Protein AF-A0A6N2YQ73-F1 (afdb_monomer_lite)

Sequence (314 aa):
MNVRKPTDYSAMYGMLDQPMGAGLPQMELYFEIGRAVCARPEKGAAVMAAEYLQANYPGDRGFSPRNLRRMREFYRAYADSLELRALALKLGWTQNVAILEGCESSQERDWYLRAALEHRWTKVELLEKIQARAWLREGLDEPDNTCYTESNTVSAGCLEHEEDPFCVSGNICRSPMAEYVMKDLVKKAGLKGEFQIASAATSREEIGNPIYPPARRKLAEHGVSCDGHAARQLRNSDYEEYDLLIGMDQANLRNMYRICGGDFNDKMHLLMEYAGYPEQEVADPWYTDDFDTTWRDVLAGCQGLLDQIIAQGG

Radius of gyration: 23.81 Å; chains: 1; bounding box: 52×62×65 Å

pLDDT: mean 82.98, std 19.32, range [24.45, 98.31]

Foldseek 3Di:
DPPDDPDDLVQLLVQLVVLVVVPDDPLVNLLSLLVSLLVDPDLCSLVVSLVSCCVPPVVDDDSHSVSSVVSVLLNVLPVVPPVLSVLLSVDDPLQNSLLSLLPDDNVSSVVLSVVCVVVVDDSVRSNVCSVVVVVVVDDPDDPDPDPDDDDDDDDDDDPPDDDDPDPFFQPQAQQLLLQQLLCVVCVVVVNNVPDDGDGATLDHPQFQHHHDVLRCVLCVVVPGDRPPDGHHHDALVVLVVDQADEDQDVSNLVSNCSRVVHDPPPRYAYLCVLLVCRVDGQDDCVVVVCSVSNNVSSNSSSVSVVVVVVVVVD

Organism: Flavonifractor plautii (NCBI:txid292800)

Structure (mmCIF, N/CA/C/O backbone):
data_AF-A0A6N2YQ73-F1
#
_entry.id   AF-A0A6N2YQ73-F1
#
loop_
_atom_site.group_PDB
_atom_site.id
_atom_site.type_symbol
_atom_site.label_atom_id
_atom_site.label_alt_id
_atom_site.label_comp_id
_atom_site.label_asym_id
_atom_site.label_entity_id
_atom_site.label_seq_id
_atom_site.pdbx_PDB_ins_code
_atom_site.Cartn_x
_atom_site.Cartn_y
_atom_site.Cartn_z
_atom_site.occupancy
_atom_site.B_iso_or_equiv
_atom_site.auth_seq_id
_atom_site.auth_comp_id
_atom_site.auth_asym_id
_atom_site.auth_atom_id
_atom_site.pdbx_PDB_model_num
ATOM 1 N N . MET A 1 1 ? 5.408 32.453 -7.780 1.00 36.38 1 MET A N 1
ATOM 2 C CA . MET A 1 1 ? 5.470 31.402 -8.821 1.00 36.38 1 MET A CA 1
ATOM 3 C C . MET A 1 1 ? 6.818 30.705 -8.720 1.00 36.38 1 MET A C 1
ATOM 5 O O . MET A 1 1 ? 7.820 31.298 -9.092 1.00 36.38 1 MET A O 1
ATOM 9 N N . ASN A 1 2 ? 6.866 29.492 -8.164 1.00 31.72 2 ASN A N 1
ATOM 10 C CA . ASN A 1 2 ? 8.087 28.682 -8.167 1.00 31.72 2 ASN A CA 1
ATOM 11 C C . ASN A 1 2 ? 8.249 28.065 -9.559 1.00 31.72 2 ASN A C 1
ATOM 13 O O . ASN A 1 2 ? 7.622 27.056 -9.876 1.00 31.72 2 ASN A O 1
ATOM 17 N N . VAL A 1 3 ? 9.064 28.694 -10.404 1.00 40.00 3 VAL A N 1
ATOM 18 C CA . VAL A 1 3 ? 9.489 28.099 -11.672 1.00 40.00 3 VAL A CA 1
ATOM 19 C C . VAL A 1 3 ? 10.452 26.969 -11.316 1.00 40.00 3 VAL A C 1
ATOM 21 O O . VAL A 1 3 ? 11.611 27.214 -10.980 1.00 40.00 3 VAL A O 1
ATOM 24 N N . ARG A 1 4 ? 9.962 25.721 -11.305 1.00 44.78 4 ARG A N 1
ATOM 25 C CA . ARG A 1 4 ? 10.834 24.542 -11.194 1.00 44.78 4 ARG A CA 1
ATOM 26 C C . ARG A 1 4 ? 11.870 24.635 -12.313 1.00 44.78 4 ARG A C 1
ATOM 28 O O . ARG A 1 4 ? 11.498 24.789 -13.475 1.00 44.78 4 ARG A O 1
ATOM 35 N N . LYS A 1 5 ? 13.158 24.567 -11.962 1.00 51.19 5 LYS A N 1
ATOM 36 C CA . LYS A 1 5 ? 14.235 24.502 -12.956 1.00 51.19 5 LYS A CA 1
ATOM 37 C C . LYS A 1 5 ? 13.937 23.351 -13.932 1.00 51.19 5 LYS A C 1
ATOM 39 O O . LYS A 1 5 ? 13.567 22.271 -13.459 1.00 51.19 5 LYS A O 1
ATOM 44 N N . PRO A 1 6 ? 14.088 23.556 -15.254 1.00 66.06 6 PRO A N 1
ATOM 45 C CA . PRO A 1 6 ? 13.957 22.473 -16.217 1.00 66.06 6 PRO A CA 1
ATOM 46 C C . PRO A 1 6 ? 14.927 21.362 -15.820 1.00 66.06 6 PRO A C 1
ATOM 48 O O . PRO A 1 6 ? 16.118 21.603 -15.632 1.00 66.06 6 PRO A O 1
ATOM 51 N N . THR A 1 7 ? 14.394 20.166 -15.601 1.00 79.00 7 THR A N 1
ATOM 52 C CA . THR A 1 7 ? 15.204 18.998 -15.264 1.00 79.00 7 THR A CA 1
ATOM 53 C C . THR A 1 7 ? 15.723 18.414 -16.572 1.00 79.00 7 THR A C 1
ATOM 55 O O . THR A 1 7 ? 14.923 18.083 -17.443 1.00 79.00 7 THR A O 1
ATOM 58 N N . ASP A 1 8 ? 17.043 18.329 -16.732 1.00 88.88 8 ASP A N 1
ATOM 59 C CA . ASP A 1 8 ? 17.658 17.738 -17.922 1.00 88.88 8 ASP A CA 1
ATOM 60 C C . ASP A 1 8 ? 17.619 16.203 -17.838 1.00 88.88 8 ASP A C 1
ATOM 62 O O . ASP A 1 8 ? 18.066 15.613 -16.846 1.00 88.88 8 ASP A O 1
ATOM 66 N N . TYR A 1 9 ? 17.065 15.581 -18.880 1.00 91.81 9 TYR A N 1
ATOM 67 C CA . TYR A 1 9 ? 16.902 14.135 -19.042 1.00 91.81 9 TYR A CA 1
ATOM 68 C C . TYR A 1 9 ? 17.735 13.567 -20.201 1.00 91.81 9 TYR A C 1
ATOM 70 O O . TYR A 1 9 ? 17.656 12.371 -20.470 1.00 91.81 9 TYR A O 1
ATOM 78 N N . SER A 1 10 ? 18.568 14.379 -20.861 1.00 92.56 10 SER A N 1
ATOM 79 C CA . SER A 1 10 ? 19.312 13.991 -22.071 1.00 92.56 10 SER A CA 1
ATOM 80 C C . SER A 1 10 ? 20.163 12.731 -21.878 1.00 92.56 10 SER A C 1
ATOM 82 O O . SER A 1 10 ? 20.200 11.865 -22.747 1.00 92.56 10 SER A O 1
ATOM 84 N N . ALA A 1 11 ? 20.792 12.578 -20.707 1.00 93.75 11 ALA A N 1
ATOM 85 C CA . ALA A 1 11 ? 21.555 11.374 -20.375 1.00 93.75 11 ALA A CA 1
ATOM 86 C C . ALA A 1 11 ? 20.670 10.116 -20.278 1.00 93.75 11 ALA A C 1
ATOM 88 O O . ALA A 1 11 ? 21.045 9.062 -20.781 1.00 93.75 11 ALA A O 1
ATOM 89 N N . MET A 1 12 ? 19.480 10.231 -19.675 1.00 95.50 12 MET A N 1
ATOM 90 C CA . MET A 1 12 ? 18.512 9.131 -19.600 1.00 95.50 12 MET A CA 1
ATOM 91 C C . MET A 1 12 ? 18.014 8.754 -20.999 1.00 95.50 12 MET A C 1
ATOM 93 O O . MET A 1 12 ? 17.903 7.572 -21.297 1.00 95.50 12 MET A O 1
ATOM 97 N N . TYR A 1 13 ? 17.763 9.738 -21.865 1.00 96.62 13 TYR A N 1
ATOM 98 C CA . TYR A 1 13 ? 17.354 9.496 -23.250 1.00 96.62 13 TYR A CA 1
ATOM 99 C C . TYR A 1 13 ? 18.425 8.739 -24.042 1.00 96.62 13 TYR A C 1
ATOM 101 O O . TYR A 1 13 ? 18.114 7.721 -24.651 1.00 96.62 13 TYR A O 1
ATOM 109 N N . GLY A 1 14 ? 19.701 9.122 -23.916 1.00 95.25 14 GLY A N 1
ATOM 110 C CA . GLY A 1 14 ? 20.801 8.365 -24.525 1.00 95.25 14 GLY A CA 1
ATOM 111 C C . GLY A 1 14 ? 20.897 6.913 -24.028 1.00 95.25 14 GLY A C 1
ATOM 112 O O . GLY A 1 14 ? 21.208 6.013 -24.805 1.00 95.25 14 GLY A O 1
ATOM 113 N N . MET A 1 15 ? 20.577 6.656 -22.753 1.00 95.94 15 MET A N 1
ATOM 114 C CA . MET A 1 15 ? 20.497 5.291 -22.211 1.00 95.94 15 MET A CA 1
ATOM 115 C C . MET A 1 15 ? 19.291 4.497 -22.733 1.00 95.94 15 MET A C 1
ATOM 117 O O . MET A 1 15 ? 19.343 3.271 -22.715 1.00 95.94 15 MET A O 1
ATOM 121 N N . LEU A 1 16 ? 18.215 5.162 -23.170 1.00 96.69 16 LEU A N 1
ATOM 122 C CA . LEU A 1 16 ? 17.038 4.521 -23.768 1.00 96.69 16 LEU A CA 1
ATOM 123 C C . LEU A 1 16 ? 17.262 4.182 -25.246 1.00 96.69 16 LEU A C 1
ATOM 125 O O . LEU A 1 16 ? 16.830 3.123 -25.691 1.00 96.69 16 LEU A O 1
ATOM 129 N N . ASP A 1 17 ? 17.971 5.029 -25.992 1.00 96.19 17 ASP A N 1
ATOM 130 C CA . ASP A 1 17 ? 18.227 4.802 -27.420 1.00 96.19 17 ASP A CA 1
ATOM 131 C C . ASP A 1 17 ? 19.080 3.559 -27.681 1.00 96.19 17 ASP A C 1
ATOM 133 O O . ASP A 1 17 ? 18.840 2.813 -28.633 1.00 96.19 17 ASP A O 1
ATOM 137 N N . GLN A 1 18 ? 20.059 3.300 -26.811 1.00 92.44 18 GLN A N 1
ATOM 138 C CA . GLN A 1 18 ? 20.965 2.164 -26.955 1.00 92.44 18 GLN A CA 1
ATOM 139 C C . GLN A 1 18 ? 20.226 0.806 -27.024 1.00 92.44 18 GLN A C 1
ATOM 141 O O . GLN A 1 18 ? 20.424 0.089 -28.007 1.00 92.44 18 GLN A O 1
ATOM 146 N N . PRO A 1 19 ? 19.382 0.416 -26.045 1.00 93.81 19 PRO A N 1
ATOM 147 C CA . PRO A 1 19 ? 18.651 -0.847 -26.113 1.00 93.81 19 PRO A CA 1
ATOM 148 C C . PRO A 1 19 ? 17.551 -0.852 -27.186 1.00 93.81 19 PRO A C 1
ATOM 150 O O . PRO A 1 19 ? 17.299 -1.909 -27.765 1.00 93.81 19 PRO A O 1
ATOM 153 N N . MET A 1 20 ? 16.940 0.297 -27.512 1.00 93.81 20 MET A N 1
ATOM 154 C CA . MET A 1 20 ? 15.940 0.391 -28.588 1.00 93.81 20 MET A CA 1
ATOM 155 C C . MET A 1 20 ? 16.538 0.077 -29.970 1.00 93.81 20 MET A C 1
ATOM 157 O O . MET A 1 20 ? 15.903 -0.598 -30.778 1.00 93.81 20 MET A O 1
ATOM 161 N N . GLY A 1 21 ? 17.780 0.497 -30.233 1.00 89.75 21 GLY A N 1
ATOM 162 C CA . GLY A 1 21 ? 18.488 0.192 -31.482 1.00 89.75 21 GLY A CA 1
ATOM 163 C C . GLY A 1 21 ? 19.106 -1.211 -31.553 1.00 89.75 21 GLY A C 1
ATOM 164 O O . GLY A 1 21 ? 19.510 -1.646 -32.631 1.00 89.75 21 GLY A O 1
ATOM 165 N N . ALA A 1 22 ? 19.194 -1.926 -30.429 1.00 91.06 22 ALA A N 1
ATOM 166 C CA . ALA A 1 22 ? 19.918 -3.195 -30.329 1.00 91.06 22 ALA A CA 1
ATOM 167 C C . ALA A 1 22 ? 19.086 -4.437 -30.707 1.00 91.06 22 ALA A C 1
ATOM 169 O O . ALA A 1 22 ? 19.645 -5.526 -30.819 1.00 91.06 22 ALA A O 1
ATOM 170 N N . GLY A 1 23 ? 17.769 -4.299 -30.909 1.00 89.00 23 GLY A N 1
ATOM 171 C CA . GLY A 1 23 ? 16.897 -5.424 -31.274 1.00 89.00 23 GLY A CA 1
ATOM 172 C C . GLY A 1 23 ? 16.800 -6.505 -30.190 1.00 89.00 23 GLY A C 1
ATOM 173 O O . GLY A 1 23 ? 16.697 -7.690 -30.509 1.00 89.00 23 GLY A O 1
ATOM 174 N N . LEU A 1 24 ? 16.874 -6.104 -28.917 1.00 93.69 24 LEU A N 1
ATOM 175 C CA . LEU A 1 24 ? 16.853 -7.020 -27.776 1.00 93.69 24 LEU A CA 1
ATOM 176 C C . LEU A 1 24 ? 15.516 -7.777 -27.667 1.00 93.69 24 LEU A C 1
ATOM 178 O O . LEU A 1 24 ? 14.459 -7.221 -27.990 1.00 93.69 24 LEU A O 1
ATOM 182 N N . PRO A 1 25 ? 15.519 -9.012 -27.127 1.00 96.06 25 PRO A N 1
ATOM 183 C CA . PRO A 1 25 ? 14.300 -9.665 -26.666 1.00 96.06 25 PRO A CA 1
ATOM 184 C C . PRO A 1 25 ? 13.508 -8.757 -25.719 1.00 96.06 25 PRO A C 1
ATOM 186 O O . PRO A 1 25 ? 14.087 -8.022 -24.920 1.00 96.06 25 PRO A O 1
ATOM 189 N N . GLN A 1 26 ? 12.173 -8.834 -25.763 1.00 94.88 26 GLN A N 1
ATOM 190 C CA . GLN A 1 26 ? 11.286 -7.909 -25.039 1.00 94.88 26 GLN A CA 1
ATOM 191 C C . GLN A 1 26 ? 11.655 -7.738 -23.556 1.00 94.88 26 GLN A C 1
ATOM 193 O O . GLN A 1 26 ? 11.650 -6.620 -23.047 1.00 94.88 26 GLN A O 1
ATOM 198 N N . MET A 1 27 ? 11.969 -8.831 -22.859 1.00 97.31 27 MET A N 1
ATOM 199 C CA . MET A 1 27 ? 12.278 -8.773 -21.430 1.00 97.31 27 MET A CA 1
ATOM 200 C C . MET A 1 27 ? 13.637 -8.136 -21.136 1.00 97.31 27 MET A C 1
ATOM 202 O O . MET A 1 27 ? 13.759 -7.405 -20.156 1.00 97.31 27 MET A O 1
ATOM 206 N N . GLU A 1 28 ? 14.632 -8.351 -21.997 1.00 97.69 28 GLU A N 1
ATOM 207 C CA . GLU A 1 28 ? 15.939 -7.692 -21.899 1.00 97.69 28 GLU A CA 1
ATOM 208 C C . GLU A 1 28 ? 15.807 -6.195 -22.193 1.00 97.69 28 GLU A C 1
ATOM 210 O O . GLU A 1 28 ? 16.308 -5.370 -21.432 1.00 97.69 28 GLU A O 1
ATOM 215 N N . LEU A 1 29 ? 15.032 -5.835 -23.223 1.00 97.44 29 LEU A N 1
ATOM 216 C CA . LEU A 1 29 ? 14.692 -4.445 -23.518 1.00 97.44 29 LEU A CA 1
ATOM 217 C C . LEU A 1 29 ? 14.036 -3.764 -22.308 1.00 97.44 29 LEU A C 1
ATOM 219 O O . LEU A 1 29 ? 14.425 -2.667 -21.918 1.00 97.44 29 LEU A O 1
ATOM 223 N N . TYR A 1 30 ? 13.055 -4.417 -21.684 1.00 97.75 30 TYR A N 1
ATOM 224 C CA . TYR A 1 30 ? 12.344 -3.858 -20.531 1.00 97.75 30 TYR A CA 1
ATOM 225 C C . TYR A 1 30 ? 13.238 -3.736 -19.293 1.00 97.75 30 TYR A C 1
ATOM 227 O O . TYR A 1 30 ? 13.093 -2.777 -18.532 1.00 97.75 30 TYR A O 1
ATOM 235 N N . PHE A 1 31 ? 14.185 -4.658 -19.109 1.00 97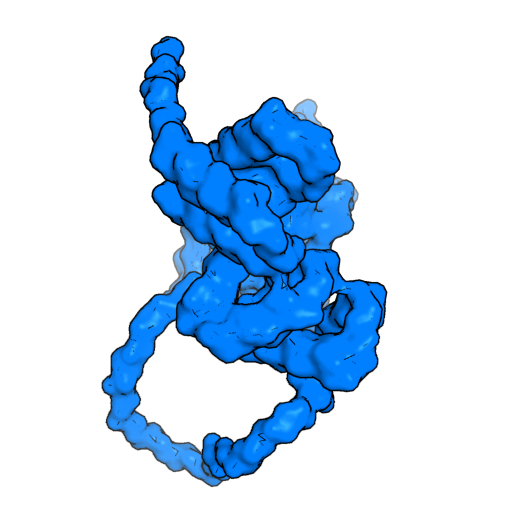.81 31 PHE A N 1
ATOM 236 C CA . PHE A 1 31 ? 15.198 -4.565 -18.063 1.00 97.81 31 PHE A CA 1
ATOM 237 C C . PHE A 1 31 ? 16.115 -3.349 -18.269 1.00 97.81 31 PHE A C 1
ATOM 239 O O . PHE A 1 31 ? 16.323 -2.563 -17.342 1.00 97.81 31 PHE A O 1
ATOM 246 N N . GLU A 1 32 ? 16.602 -3.143 -19.494 1.00 98.12 32 GLU A N 1
ATOM 247 C CA . GLU A 1 32 ? 17.476 -2.020 -19.850 1.00 98.12 32 GLU A CA 1
ATOM 248 C C . GLU A 1 32 ? 16.765 -0.663 -19.776 1.00 98.12 32 GLU A C 1
ATOM 250 O O . GLU A 1 32 ? 17.316 0.308 -19.253 1.00 98.12 32 GLU A O 1
ATOM 255 N N . ILE A 1 33 ? 15.501 -0.599 -20.200 1.00 97.81 33 ILE A N 1
ATOM 256 C CA . ILE A 1 33 ? 14.661 0.587 -19.997 1.00 97.81 33 ILE A CA 1
ATOM 257 C C . ILE A 1 33 ? 14.499 0.866 -18.497 1.00 97.81 33 ILE A C 1
ATOM 259 O O . ILE A 1 33 ? 14.642 2.007 -18.053 1.00 97.81 33 ILE A O 1
ATOM 263 N N . GLY A 1 34 ? 14.253 -0.171 -17.693 1.00 97.12 34 GLY A N 1
ATOM 264 C CA . GLY A 1 34 ? 14.188 -0.062 -16.239 1.00 97.12 34 GLY A CA 1
ATOM 265 C C . GLY A 1 34 ? 15.466 0.514 -15.625 1.00 97.12 34 GLY A C 1
ATOM 266 O O . GLY A 1 34 ? 15.380 1.411 -14.782 1.00 97.12 34 GLY A O 1
ATOM 267 N N . ARG A 1 35 ? 16.640 0.070 -16.098 1.00 97.69 35 ARG A N 1
ATOM 268 C CA . ARG A 1 35 ? 17.961 0.594 -15.711 1.00 97.69 35 ARG A CA 1
ATOM 269 C C . ARG A 1 35 ? 18.085 2.087 -16.005 1.00 97.69 35 ARG A C 1
ATOM 271 O O . ARG A 1 35 ? 18.461 2.853 -15.117 1.00 97.69 35 ARG A O 1
ATOM 278 N N . ALA A 1 36 ? 17.732 2.505 -17.222 1.00 97.25 36 ALA A N 1
ATOM 279 C CA . ALA A 1 36 ? 17.785 3.904 -17.644 1.00 97.25 36 ALA A CA 1
ATOM 280 C C . ALA A 1 36 ? 16.882 4.797 -16.779 1.00 97.25 36 ALA A C 1
ATOM 282 O O . ALA A 1 36 ? 17.325 5.829 -16.277 1.00 97.25 36 ALA A O 1
ATOM 283 N N . VAL A 1 37 ? 15.639 4.372 -16.522 1.00 93.38 37 VAL A N 1
ATOM 284 C CA . VAL A 1 37 ? 14.711 5.114 -15.651 1.00 93.38 37 VAL A CA 1
ATOM 285 C C . VAL A 1 37 ? 15.221 5.160 -14.204 1.00 93.38 37 VAL A C 1
ATOM 287 O O . VAL A 1 37 ? 15.047 6.163 -13.514 1.00 93.38 37 VAL A O 1
ATOM 290 N N . CYS A 1 38 ? 15.876 4.098 -13.729 1.00 91.88 38 CYS A N 1
ATOM 291 C CA . CYS A 1 38 ? 16.453 4.034 -12.386 1.00 91.88 38 CYS A CA 1
ATOM 292 C C . CYS A 1 38 ? 17.597 5.018 -12.142 1.00 91.88 38 CYS A C 1
ATOM 294 O O . CYS A 1 38 ? 17.776 5.431 -10.995 1.00 91.88 38 CYS A O 1
ATOM 296 N N . ALA A 1 39 ? 18.314 5.438 -13.188 1.00 90.69 39 ALA A N 1
ATOM 297 C CA . ALA A 1 39 ? 19.377 6.441 -13.093 1.00 90.69 39 ALA A CA 1
ATOM 298 C C . ALA A 1 39 ? 18.872 7.812 -12.598 1.00 90.69 39 ALA A C 1
ATOM 300 O O . ALA A 1 39 ? 19.670 8.683 -12.249 1.00 90.69 39 ALA A O 1
ATOM 301 N N . ARG A 1 40 ? 17.547 8.011 -12.558 1.00 86.00 40 ARG A N 1
ATOM 302 C CA . ARG A 1 40 ? 16.881 9.231 -12.102 1.00 86.00 40 ARG A CA 1
ATOM 303 C C . ARG A 1 40 ? 15.971 8.934 -10.902 1.00 86.00 40 ARG A C 1
ATOM 305 O O . ARG A 1 40 ? 14.985 8.202 -11.041 1.00 86.00 40 ARG A O 1
ATOM 312 N N . PRO A 1 41 ? 16.278 9.445 -9.695 1.00 73.12 41 PRO A N 1
ATOM 313 C CA . PRO A 1 41 ? 15.523 9.113 -8.489 1.00 73.12 41 PRO A CA 1
ATOM 314 C C . PRO A 1 41 ? 14.080 9.640 -8.524 1.00 73.12 41 PRO A C 1
ATOM 316 O O . PRO A 1 41 ? 13.182 8.972 -8.009 1.00 73.12 41 PRO A O 1
ATOM 319 N N . GLU A 1 42 ? 13.831 10.774 -9.175 1.00 76.75 42 GLU A N 1
ATOM 320 C CA . GLU A 1 42 ? 12.549 11.473 -9.200 1.00 76.75 42 GLU A CA 1
ATOM 321 C C . GLU A 1 42 ? 11.389 10.653 -9.800 1.00 76.75 42 GLU A C 1
ATOM 323 O O . GLU A 1 42 ? 11.551 9.843 -10.716 1.00 76.75 42 GLU A O 1
ATOM 328 N N . LYS A 1 43 ? 10.163 10.900 -9.307 1.00 60.72 43 LYS A N 1
ATOM 329 C CA . LYS A 1 43 ? 8.937 10.243 -9.810 1.00 60.72 43 LYS A CA 1
ATOM 330 C C . LYS A 1 43 ? 8.644 10.589 -11.280 1.00 60.72 43 LYS A C 1
ATOM 332 O O . LYS A 1 43 ? 8.063 9.775 -11.995 1.00 60.72 43 LYS A O 1
ATOM 337 N N . GLY A 1 44 ? 9.062 11.778 -11.728 1.00 74.31 44 GLY A N 1
ATOM 338 C CA . GLY A 1 44 ? 8.850 12.279 -13.091 1.00 74.31 44 GLY A CA 1
ATOM 339 C C . GLY A 1 44 ? 9.651 11.546 -14.171 1.00 74.31 44 GLY A C 1
ATOM 340 O O . GLY A 1 44 ? 9.238 11.558 -15.326 1.00 74.31 44 GLY A O 1
ATOM 341 N N . ALA A 1 45 ? 10.728 10.839 -13.812 1.00 84.62 45 ALA A N 1
ATOM 342 C CA . ALA A 1 45 ? 11.599 10.164 -14.775 1.00 84.62 45 ALA A CA 1
ATOM 343 C C . ALA A 1 45 ? 10.854 9.149 -15.657 1.00 84.62 45 ALA A C 1
ATOM 345 O O . ALA A 1 45 ? 11.042 9.121 -16.868 1.00 84.62 45 ALA A O 1
ATOM 346 N N . ALA A 1 46 ? 9.945 8.364 -15.072 1.00 83.25 46 ALA A N 1
ATOM 347 C CA . ALA A 1 46 ? 9.153 7.388 -15.822 1.00 83.25 46 ALA A CA 1
ATOM 348 C C . ALA A 1 46 ? 8.151 8.045 -16.789 1.00 83.25 46 ALA A C 1
ATOM 350 O O . ALA A 1 46 ? 7.832 7.461 -17.820 1.00 83.25 46 ALA A O 1
ATOM 351 N N . VAL A 1 47 ? 7.648 9.241 -16.457 1.00 83.12 47 VAL A N 1
ATOM 352 C CA . VAL A 1 47 ? 6.756 10.012 -17.339 1.00 83.12 47 VAL A CA 1
ATOM 353 C C . VAL A 1 47 ? 7.553 10.534 -18.527 1.00 83.12 47 VAL A C 1
ATOM 355 O O . VAL A 1 47 ? 7.185 10.265 -19.664 1.00 83.12 47 VAL A O 1
ATOM 358 N N . MET A 1 48 ? 8.695 11.170 -18.264 1.00 92.50 48 MET A N 1
ATOM 359 C CA . MET A 1 48 ? 9.544 11.721 -19.320 1.00 92.50 48 MET A CA 1
ATOM 360 C C . MET A 1 48 ? 10.125 10.635 -20.230 1.00 92.50 48 MET A C 1
ATOM 362 O O . MET A 1 48 ? 10.172 10.811 -21.442 1.00 92.50 48 MET A O 1
ATOM 366 N N . ALA A 1 49 ? 10.510 9.480 -19.677 1.00 94.81 49 ALA A N 1
ATOM 367 C CA . ALA A 1 49 ? 10.931 8.326 -20.470 1.00 94.81 49 ALA A CA 1
ATOM 368 C C . ALA A 1 49 ? 9.802 7.801 -21.370 1.00 94.81 49 ALA A C 1
ATOM 370 O O . ALA A 1 49 ? 10.042 7.475 -22.528 1.00 94.81 49 ALA A O 1
ATOM 371 N N . ALA A 1 50 ? 8.568 7.739 -20.858 1.00 92.69 50 ALA A N 1
ATOM 372 C CA . ALA A 1 50 ? 7.414 7.298 -21.633 1.00 92.69 50 ALA A CA 1
ATOM 373 C C . ALA A 1 50 ? 7.107 8.254 -22.794 1.00 92.69 50 ALA A C 1
ATOM 375 O O . ALA A 1 50 ? 6.948 7.800 -23.922 1.00 92.69 50 ALA A O 1
ATOM 376 N N . GLU A 1 51 ? 7.063 9.562 -22.529 1.00 94.00 51 GLU A N 1
ATOM 377 C CA . GLU A 1 51 ? 6.851 10.590 -23.558 1.00 94.00 51 GLU A CA 1
ATOM 378 C C . GLU A 1 51 ? 7.940 10.532 -24.633 1.00 94.00 51 GLU A C 1
ATOM 380 O O . GLU A 1 51 ? 7.639 10.527 -25.826 1.00 94.00 51 GLU A O 1
ATOM 385 N N . TYR A 1 52 ? 9.201 10.411 -24.212 1.00 97.31 52 TYR A N 1
ATOM 386 C CA . TYR A 1 52 ? 10.333 10.295 -25.120 1.00 97.31 52 TYR A CA 1
ATOM 387 C C . TYR A 1 52 ? 10.236 9.054 -26.016 1.00 97.31 52 TYR A C 1
ATOM 389 O O . TYR A 1 52 ? 10.362 9.166 -27.236 1.00 97.31 52 TYR A O 1
ATOM 397 N N . LEU A 1 53 ? 9.977 7.878 -25.435 1.00 97.12 53 LEU A N 1
ATOM 398 C CA . LEU A 1 53 ? 9.874 6.633 -26.195 1.00 97.12 53 LEU A CA 1
ATOM 399 C C . LEU A 1 53 ? 8.688 6.652 -27.164 1.00 97.12 53 LEU A C 1
ATOM 401 O O . LEU A 1 53 ? 8.833 6.240 -28.307 1.00 97.12 53 LEU A O 1
ATOM 405 N N . GLN A 1 54 ? 7.531 7.170 -26.746 1.00 95.88 54 GLN A N 1
ATOM 406 C CA . GLN A 1 54 ? 6.356 7.276 -27.618 1.00 95.88 54 GLN A CA 1
ATOM 407 C C . GLN A 1 54 ? 6.582 8.233 -28.794 1.00 95.88 54 GLN A C 1
ATOM 409 O O . GLN A 1 54 ? 6.087 7.977 -29.891 1.00 95.88 54 GLN A O 1
ATOM 414 N N . ALA A 1 55 ? 7.322 9.324 -28.577 1.00 96.00 55 ALA A N 1
ATOM 415 C CA . ALA A 1 55 ? 7.616 10.301 -29.618 1.00 96.00 55 ALA A CA 1
ATOM 416 C C . ALA A 1 55 ? 8.642 9.785 -30.641 1.00 96.00 55 ALA A C 1
ATOM 418 O O . ALA A 1 55 ? 8.475 10.011 -31.838 1.00 96.00 55 ALA A O 1
ATOM 419 N N . ASN A 1 56 ? 9.691 9.095 -30.182 1.00 96.44 56 ASN A N 1
ATOM 420 C CA . ASN A 1 56 ? 10.810 8.678 -31.036 1.00 96.44 56 ASN A CA 1
ATOM 421 C C . ASN A 1 56 ? 10.654 7.257 -31.600 1.00 96.44 56 ASN A C 1
ATOM 423 O O . ASN A 1 56 ? 11.213 6.954 -32.651 1.00 96.44 56 ASN A O 1
ATOM 427 N N . TYR A 1 57 ? 9.846 6.412 -30.953 1.00 94.50 57 TYR A N 1
ATOM 428 C CA . TYR A 1 57 ? 9.594 5.022 -31.344 1.00 94.50 57 TYR A CA 1
ATOM 429 C C . TYR A 1 57 ? 8.082 4.724 -31.430 1.00 94.50 57 TYR A C 1
ATOM 431 O O . TYR A 1 57 ? 7.569 3.842 -30.741 1.00 94.50 57 TYR A O 1
ATOM 439 N N . PRO A 1 58 ? 7.319 5.439 -32.282 1.00 89.31 58 PRO A N 1
ATOM 440 C CA . PRO A 1 58 ? 5.852 5.355 -32.317 1.00 89.31 58 PRO A CA 1
ATOM 441 C C . PRO A 1 58 ? 5.300 4.007 -32.816 1.00 89.31 58 PRO A C 1
ATOM 443 O O . PRO A 1 58 ? 4.111 3.728 -32.656 1.00 89.31 58 PRO A O 1
ATOM 446 N N . GLY A 1 59 ? 6.137 3.174 -33.446 1.00 87.38 59 GLY A N 1
ATOM 447 C CA . GLY A 1 59 ? 5.774 1.814 -33.857 1.00 87.38 59 GLY A CA 1
ATOM 448 C C . GLY A 1 59 ? 5.750 0.816 -32.695 1.00 87.38 59 GLY A C 1
ATOM 449 O O . GLY A 1 59 ? 5.049 -0.196 -32.769 1.00 87.38 59 GLY A O 1
ATOM 450 N N . ASP A 1 60 ? 6.465 1.121 -31.613 1.00 87.12 60 ASP A N 1
ATOM 451 C CA . ASP A 1 60 ? 6.582 0.267 -30.442 1.00 87.12 60 ASP A CA 1
ATOM 452 C C . ASP A 1 60 ? 5.456 0.536 -29.443 1.00 87.12 60 ASP A C 1
ATOM 454 O O . ASP A 1 60 ? 5.088 1.669 -29.125 1.00 87.12 60 ASP A O 1
ATOM 458 N N . ARG A 1 61 ? 4.872 -0.545 -28.924 1.00 86.50 61 ARG A N 1
ATOM 459 C CA . ARG A 1 61 ? 3.765 -0.482 -27.964 1.00 86.50 61 ARG A CA 1
ATOM 460 C C . ARG A 1 61 ? 4.247 -0.821 -26.561 1.00 86.50 61 ARG A C 1
ATOM 462 O O . ARG A 1 61 ? 5.201 -1.564 -26.363 1.00 86.50 61 ARG A O 1
ATOM 469 N N . GLY A 1 62 ? 3.505 -0.340 -25.566 1.00 83.81 62 GLY A N 1
ATOM 470 C CA . GLY A 1 62 ? 3.730 -0.695 -24.163 1.00 83.81 62 GLY A CA 1
ATOM 471 C C . GLY A 1 62 ? 4.506 0.340 -23.349 1.00 83.81 62 GLY A C 1
ATOM 472 O O . GLY A 1 62 ? 4.656 0.139 -22.148 1.00 83.81 62 GLY A O 1
ATOM 473 N N . PHE A 1 63 ? 4.902 1.476 -23.925 1.00 93.88 63 PHE A N 1
ATOM 474 C CA . PHE A 1 63 ? 5.647 2.532 -23.227 1.00 93.88 63 PHE A CA 1
ATOM 475 C C . PHE A 1 63 ? 4.754 3.580 -22.551 1.00 93.88 63 PHE A C 1
ATOM 477 O O . PHE A 1 63 ? 4.934 4.776 -22.729 1.00 93.88 63 PHE A O 1
ATOM 484 N N . SER A 1 64 ? 3.760 3.155 -21.765 1.00 87.94 64 SER A N 1
ATOM 485 C CA . SER A 1 64 ? 2.982 4.086 -20.926 1.00 87.94 64 SER A CA 1
ATOM 486 C C . SER A 1 64 ? 3.757 4.470 -19.656 1.00 87.94 64 SER A C 1
ATOM 488 O O . SER A 1 64 ? 4.501 3.630 -19.143 1.00 87.94 64 SER A O 1
ATOM 490 N N . PRO A 1 65 ? 3.529 5.652 -19.045 1.00 83.12 65 PRO A N 1
ATOM 491 C CA . PRO A 1 65 ? 4.178 6.018 -17.780 1.00 83.12 65 PRO A CA 1
ATOM 492 C C . PRO A 1 65 ? 4.027 4.961 -16.675 1.00 83.12 65 PRO A C 1
ATOM 494 O O . PRO A 1 65 ? 4.937 4.750 -15.876 1.00 83.12 65 PRO A O 1
ATOM 497 N N . ARG A 1 66 ? 2.885 4.258 -16.639 1.00 80.94 66 ARG A N 1
ATOM 498 C CA . ARG A 1 66 ? 2.646 3.129 -15.728 1.00 80.94 66 ARG A CA 1
ATOM 499 C C . ARG A 1 66 ? 3.601 1.969 -15.996 1.00 80.94 66 ARG A C 1
ATOM 501 O O . ARG A 1 66 ? 4.167 1.425 -15.055 1.00 80.94 66 ARG A O 1
ATOM 508 N N . ASN A 1 67 ? 3.785 1.591 -17.257 1.00 87.06 67 ASN A N 1
ATOM 509 C CA . ASN A 1 67 ? 4.690 0.504 -17.611 1.00 87.06 67 ASN A CA 1
ATOM 510 C C . ASN A 1 67 ? 6.153 0.886 -17.391 1.00 87.06 67 ASN A C 1
ATOM 512 O O . ASN A 1 67 ? 6.901 0.044 -16.922 1.00 87.06 67 ASN A O 1
ATOM 516 N N . LEU A 1 68 ? 6.545 2.142 -17.618 1.00 93.19 68 LEU A N 1
ATOM 517 C CA . LEU A 1 68 ? 7.906 2.602 -17.319 1.00 93.19 68 LEU A CA 1
ATOM 518 C C . LEU A 1 68 ? 8.213 2.543 -15.814 1.00 93.19 68 LEU A C 1
ATOM 520 O O . LEU A 1 68 ? 9.323 2.186 -15.423 1.00 93.19 68 LEU A O 1
ATOM 524 N N . ARG A 1 69 ? 7.223 2.816 -14.951 1.00 86.38 69 ARG A N 1
ATOM 525 C CA . ARG A 1 69 ? 7.354 2.579 -13.501 1.00 86.38 69 ARG A CA 1
ATOM 526 C C . ARG A 1 69 ? 7.539 1.096 -13.180 1.00 86.38 69 ARG A C 1
ATOM 528 O O . ARG A 1 69 ? 8.465 0.756 -12.455 1.00 86.38 69 ARG A O 1
ATOM 535 N N . ARG A 1 70 ? 6.737 0.220 -13.788 1.00 88.56 70 ARG A N 1
ATOM 536 C CA . ARG A 1 70 ? 6.887 -1.236 -13.631 1.00 88.56 70 ARG A CA 1
ATOM 537 C C . ARG A 1 70 ? 8.228 -1.748 -14.156 1.00 88.56 70 ARG A C 1
ATOM 539 O O . ARG A 1 70 ? 8.810 -2.628 -13.547 1.00 88.56 70 ARG A O 1
ATOM 546 N N . MET A 1 71 ? 8.746 -1.208 -15.261 1.00 96.81 71 MET A N 1
ATOM 547 C CA . MET A 1 71 ? 10.068 -1.572 -15.795 1.00 96.81 71 MET A CA 1
ATOM 548 C C . MET A 1 71 ? 11.178 -1.152 -14.828 1.00 96.81 71 MET A C 1
ATOM 550 O O . MET A 1 71 ? 12.112 -1.910 -14.587 1.00 96.81 71 MET A O 1
ATOM 554 N N . ARG A 1 72 ? 11.048 0.025 -14.203 1.00 93.38 72 ARG A N 1
ATOM 555 C CA . ARG A 1 72 ? 11.945 0.467 -13.126 1.00 93.38 72 ARG A CA 1
ATOM 556 C C . ARG A 1 72 ? 11.914 -0.491 -11.929 1.00 93.38 72 ARG A C 1
ATOM 558 O O . ARG A 1 72 ? 12.965 -0.818 -11.385 1.00 93.38 72 ARG A O 1
ATOM 565 N N . GLU A 1 73 ? 10.730 -0.938 -11.517 1.00 89.25 73 GLU A N 1
ATOM 566 C CA . GLU A 1 73 ? 10.557 -1.929 -10.443 1.00 89.25 73 GLU A CA 1
ATOM 567 C C . GLU A 1 73 ? 11.126 -3.296 -10.830 1.00 89.25 73 GLU A C 1
ATOM 569 O O . GLU A 1 73 ? 11.838 -3.897 -10.035 1.00 89.25 73 GLU A O 1
ATOM 574 N N . PHE A 1 74 ? 10.901 -3.737 -12.069 1.00 95.81 74 PHE A N 1
ATOM 575 C CA . PHE A 1 74 ? 11.472 -4.957 -12.634 1.00 95.81 74 PHE A CA 1
ATOM 576 C C . PHE A 1 74 ? 13.001 -4.940 -12.586 1.00 95.81 74 PHE A C 1
ATOM 578 O O . PHE A 1 74 ? 13.611 -5.884 -12.094 1.00 95.81 74 PHE A O 1
ATOM 585 N N . TYR A 1 75 ? 13.628 -3.839 -13.012 1.00 96.56 75 TYR A N 1
ATOM 586 C CA . TYR A 1 75 ? 15.074 -3.679 -12.888 1.00 96.56 75 TYR A CA 1
ATOM 587 C C . TYR A 1 75 ? 15.525 -3.757 -11.424 1.00 96.56 75 TYR A C 1
ATOM 589 O O . TYR A 1 75 ? 16.403 -4.547 -11.100 1.00 96.56 75 TYR A O 1
ATOM 597 N N . ARG A 1 76 ? 14.896 -2.996 -10.518 1.00 90.69 76 ARG A N 1
ATOM 598 C CA . ARG A 1 76 ? 15.254 -2.994 -9.085 1.00 90.69 76 ARG A CA 1
ATOM 599 C C . ARG A 1 76 ? 15.120 -4.360 -8.429 1.00 90.69 76 ARG A C 1
ATOM 601 O O . ARG A 1 76 ? 15.953 -4.718 -7.612 1.00 90.69 76 ARG A O 1
ATOM 608 N N . ALA A 1 77 ? 14.079 -5.107 -8.777 1.00 86.06 77 ALA A N 1
ATOM 609 C CA . ALA A 1 77 ? 13.806 -6.406 -8.182 1.00 86.06 77 ALA A CA 1
ATOM 610 C C . ALA A 1 77 ? 14.860 -7.463 -8.539 1.00 86.06 77 ALA A C 1
ATOM 612 O O . ALA A 1 77 ? 15.016 -8.419 -7.783 1.00 86.06 77 ALA A O 1
ATOM 613 N N . TYR A 1 78 ? 15.550 -7.307 -9.675 1.00 94.00 78 TYR A N 1
ATOM 614 C CA . TYR A 1 78 ? 16.409 -8.349 -10.243 1.00 94.00 78 TYR A CA 1
ATOM 615 C C . TYR A 1 78 ? 17.837 -7.885 -10.587 1.00 94.00 78 TYR A C 1
ATOM 617 O O . TYR A 1 78 ? 18.637 -8.694 -11.052 1.00 94.00 78 TYR A O 1
ATOM 625 N N . ALA A 1 79 ? 18.196 -6.614 -10.374 1.00 91.00 79 ALA A N 1
ATOM 626 C CA . ALA A 1 79 ? 19.532 -6.097 -10.693 1.00 91.00 79 ALA A CA 1
ATOM 627 C C . ALA A 1 79 ? 20.645 -6.807 -9.912 1.00 91.00 79 ALA A C 1
ATOM 629 O O . ALA A 1 79 ? 21.673 -7.163 -10.498 1.00 91.00 79 ALA A O 1
ATOM 630 N N . ASP A 1 80 ? 20.392 -7.072 -8.631 1.00 86.44 80 ASP A N 1
ATOM 631 C CA . ASP A 1 80 ? 21.401 -7.559 -7.688 1.00 86.44 80 ASP A CA 1
ATOM 632 C C . ASP A 1 80 ? 21.537 -9.092 -7.681 1.00 86.44 80 ASP A C 1
ATOM 634 O O . ASP A 1 80 ? 22.501 -9.626 -7.141 1.00 86.44 80 ASP A O 1
ATOM 638 N N . SER A 1 81 ? 20.621 -9.818 -8.338 1.00 90.31 81 SER A N 1
ATOM 639 C CA . SER A 1 81 ? 20.675 -11.280 -8.454 1.00 90.31 81 SER A CA 1
ATOM 640 C C . SER A 1 81 ? 20.712 -11.728 -9.913 1.00 90.31 81 SER A C 1
ATOM 642 O O . SER A 1 81 ? 19.724 -11.657 -10.647 1.00 90.31 81 SER A O 1
ATOM 644 N N . LEU A 1 82 ? 21.876 -12.226 -10.344 1.00 89.44 82 LEU A N 1
ATOM 645 C CA . LEU A 1 82 ? 22.060 -12.824 -11.672 1.00 89.44 82 LEU A CA 1
ATOM 646 C C . LEU A 1 82 ? 21.126 -14.019 -11.901 1.00 89.44 82 LEU A C 1
ATOM 648 O O . LEU A 1 82 ? 20.598 -14.170 -13.000 1.00 89.44 82 LEU A O 1
ATOM 652 N N . GLU A 1 83 ? 20.897 -14.826 -10.867 1.00 89.44 83 GLU A N 1
ATOM 653 C CA . GLU A 1 83 ? 20.053 -16.017 -10.940 1.00 89.44 83 GLU A CA 1
ATOM 654 C C . GLU A 1 83 ? 18.574 -15.658 -11.115 1.00 89.44 83 GLU A C 1
ATOM 656 O O . GLU A 1 83 ? 17.950 -16.085 -12.088 1.00 89.44 83 GLU A O 1
ATOM 661 N N . LEU A 1 84 ? 18.029 -14.798 -10.246 1.00 89.75 84 LEU A N 1
ATOM 662 C CA . LEU A 1 84 ? 16.626 -14.381 -10.339 1.00 89.75 84 LEU A CA 1
ATOM 663 C C . LEU A 1 84 ? 16.346 -13.636 -11.639 1.00 89.75 84 LEU A C 1
ATOM 665 O O . LEU A 1 84 ? 15.322 -13.867 -12.277 1.00 89.75 84 LEU A O 1
ATOM 669 N N . ARG A 1 85 ? 17.285 -12.794 -12.084 1.00 96.44 85 ARG A N 1
ATOM 670 C CA . ARG A 1 85 ? 17.204 -12.147 -13.395 1.00 96.44 85 ARG A CA 1
ATOM 671 C C . ARG A 1 85 ? 17.133 -13.169 -14.523 1.00 96.44 85 ARG A C 1
ATOM 673 O O . ARG A 1 85 ? 16.285 -13.031 -15.399 1.00 96.44 85 ARG A O 1
ATOM 680 N N . ALA A 1 86 ? 17.981 -14.198 -14.511 1.00 94.75 86 ALA A N 1
ATOM 681 C CA . ALA A 1 86 ? 17.970 -15.226 -15.549 1.00 94.75 86 ALA A CA 1
ATOM 682 C C . ALA A 1 86 ? 16.639 -15.999 -15.602 1.00 94.75 86 ALA A C 1
ATOM 684 O O . ALA A 1 86 ? 16.228 -16.426 -16.680 1.00 94.75 86 ALA A O 1
ATOM 685 N N . LEU A 1 87 ? 15.954 -16.167 -14.467 1.00 95.62 87 LEU A N 1
ATOM 686 C CA . LEU A 1 87 ? 14.609 -16.746 -14.416 1.00 95.62 87 LEU A CA 1
ATOM 687 C C . LEU A 1 87 ? 13.544 -15.758 -14.914 1.00 95.62 87 LEU A C 1
ATOM 689 O O . LEU A 1 87 ? 12.743 -16.102 -15.781 1.00 95.62 87 LEU A O 1
ATOM 693 N N . ALA A 1 88 ? 13.570 -14.516 -14.431 1.00 97.00 88 ALA A N 1
ATOM 694 C CA . ALA A 1 88 ? 12.617 -13.468 -14.792 1.00 97.00 88 ALA A CA 1
ATOM 695 C C . ALA A 1 88 ? 12.612 -13.162 -16.299 1.00 97.00 88 ALA A C 1
ATOM 697 O O . ALA A 1 88 ? 11.548 -12.996 -16.897 1.00 97.00 88 ALA A O 1
ATOM 698 N N . LEU A 1 89 ? 13.786 -13.165 -16.941 1.00 97.31 89 LEU A N 1
ATOM 699 C CA . LEU A 1 89 ? 13.922 -12.962 -18.389 1.00 97.31 89 LEU A CA 1
ATOM 700 C C . LEU A 1 89 ? 13.299 -14.093 -19.230 1.00 97.31 89 LEU A C 1
ATOM 702 O O . LEU A 1 89 ? 12.987 -13.868 -20.398 1.00 97.31 89 LEU A O 1
ATOM 706 N N . LYS A 1 90 ? 13.089 -15.288 -18.658 1.00 96.94 90 LYS A N 1
ATOM 707 C CA . LYS A 1 90 ? 12.422 -16.414 -19.339 1.00 96.94 90 LYS A CA 1
ATOM 708 C C . LYS A 1 90 ? 10.896 -16.322 -19.294 1.00 96.94 90 LYS A C 1
ATOM 710 O O . LYS A 1 90 ? 10.234 -16.970 -20.101 1.00 96.94 90 LYS A O 1
ATOM 715 N N . LEU A 1 91 ? 10.334 -15.550 -18.363 1.00 96.06 91 LEU A N 1
ATOM 716 C CA . LEU A 1 91 ? 8.891 -15.327 -18.263 1.00 96.06 91 LEU A CA 1
ATOM 717 C C . LEU A 1 91 ? 8.449 -14.116 -19.085 1.00 96.06 91 LEU A C 1
ATOM 719 O O . LEU A 1 91 ? 9.193 -13.158 -19.278 1.00 96.06 91 LEU A O 1
ATOM 723 N N . GLY A 1 92 ? 7.195 -14.123 -19.535 1.00 94.94 92 GLY A N 1
ATOM 724 C CA . GLY A 1 92 ? 6.616 -12.987 -20.247 1.00 94.94 92 GLY A CA 1
ATOM 725 C C . GLY A 1 92 ? 6.368 -11.782 -19.335 1.00 94.94 92 GLY A C 1
ATOM 726 O O . GLY A 1 92 ? 6.221 -11.907 -18.116 1.00 94.94 92 GLY A O 1
ATOM 727 N N . TRP A 1 93 ? 6.237 -10.593 -19.931 1.00 94.94 93 TRP A N 1
ATOM 728 C CA . TRP A 1 93 ? 6.046 -9.341 -19.185 1.00 94.94 93 TRP A CA 1
ATOM 729 C C . TRP A 1 93 ? 4.875 -9.392 -18.198 1.00 94.94 93 TRP A C 1
ATOM 731 O O . TRP A 1 93 ? 4.998 -8.976 -17.052 1.00 94.94 93 TRP A O 1
ATOM 741 N N . THR A 1 94 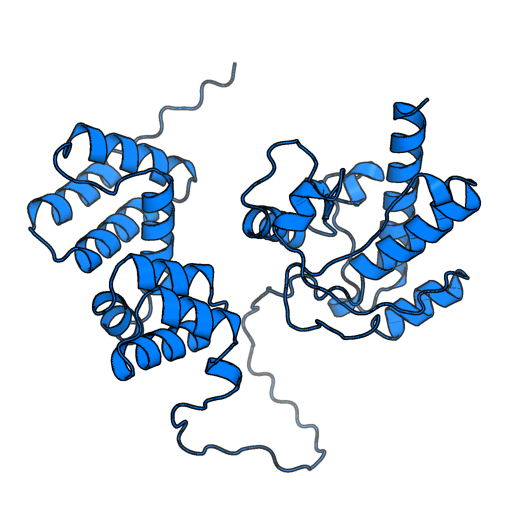? 3.732 -9.940 -18.613 1.00 90.12 94 THR A N 1
ATOM 742 C CA . THR A 1 94 ? 2.532 -9.964 -17.760 1.00 90.12 94 THR A CA 1
ATOM 743 C C . THR A 1 94 ? 2.631 -10.928 -16.577 1.00 90.12 94 THR A C 1
ATOM 745 O O . THR A 1 94 ? 1.992 -10.673 -15.559 1.00 90.12 94 THR A O 1
ATOM 748 N N . GLN A 1 95 ? 3.434 -11.992 -16.687 1.00 95.88 95 GLN A N 1
ATOM 749 C CA . GLN A 1 95 ? 3.740 -12.897 -15.575 1.00 95.88 95 GLN A CA 1
ATOM 750 C C . GLN A 1 95 ? 4.700 -12.222 -14.594 1.00 95.88 95 GLN A C 1
ATOM 752 O O . GLN A 1 95 ? 4.447 -12.225 -13.395 1.00 95.88 95 GLN A O 1
ATOM 757 N N . ASN A 1 96 ? 5.739 -11.554 -15.104 1.00 96.50 96 ASN A N 1
ATOM 758 C CA . ASN A 1 96 ? 6.652 -10.775 -14.269 1.00 96.50 96 ASN A CA 1
ATOM 759 C C . ASN A 1 96 ? 5.928 -9.656 -13.514 1.00 96.50 96 ASN A C 1
ATOM 761 O O . ASN A 1 96 ? 6.157 -9.483 -12.325 1.00 96.50 96 ASN A O 1
ATOM 765 N N . VAL A 1 97 ? 4.997 -8.941 -14.156 1.00 86.19 97 VAL A N 1
ATOM 766 C CA . VAL A 1 97 ? 4.154 -7.951 -13.463 1.00 86.19 97 VAL A CA 1
ATOM 767 C C . VAL A 1 97 ? 3.318 -8.606 -12.359 1.00 86.19 97 VAL A C 1
ATOM 769 O O . VAL A 1 97 ? 3.238 -8.051 -11.271 1.00 86.19 97 VAL A O 1
ATOM 772 N N . ALA A 1 98 ? 2.736 -9.786 -12.600 1.00 83.69 98 ALA A N 1
ATOM 773 C CA . ALA A 1 98 ? 1.980 -10.504 -11.572 1.00 83.69 98 ALA A CA 1
ATOM 774 C C . ALA A 1 98 ? 2.857 -10.897 -10.370 1.00 83.69 98 ALA A C 1
ATOM 776 O O . ALA A 1 98 ? 2.422 -10.752 -9.233 1.00 83.69 98 ALA A O 1
ATOM 777 N N . ILE A 1 99 ? 4.094 -11.335 -10.614 1.00 88.19 99 ILE A N 1
ATOM 778 C CA . ILE A 1 99 ? 5.059 -11.681 -9.562 1.00 88.19 99 ILE A CA 1
ATOM 779 C C . ILE A 1 99 ? 5.505 -10.430 -8.798 1.00 88.19 99 ILE A C 1
ATOM 781 O O . ILE A 1 99 ? 5.472 -10.428 -7.574 1.00 88.19 99 ILE A O 1
ATOM 785 N N . LEU A 1 100 ? 5.865 -9.347 -9.490 1.00 82.19 100 LEU A N 1
ATOM 786 C CA . LEU A 1 100 ? 6.294 -8.094 -8.857 1.00 82.19 100 LEU A CA 1
ATOM 787 C C . LEU A 1 100 ? 5.203 -7.454 -7.993 1.00 82.19 100 LEU A C 1
ATOM 789 O O . LEU A 1 100 ? 5.502 -6.911 -6.935 1.00 82.19 100 LEU A O 1
ATOM 793 N N . GLU A 1 101 ? 3.954 -7.483 -8.460 1.00 79.94 101 GLU A N 1
ATOM 794 C CA . GLU A 1 1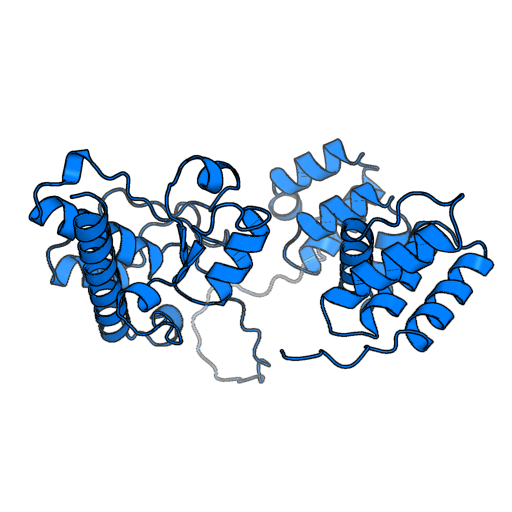01 ? 2.820 -6.878 -7.751 1.00 79.94 101 GLU A CA 1
ATOM 795 C C . GLU A 1 101 ? 2.238 -7.814 -6.680 1.00 79.94 101 GLU A C 1
ATOM 797 O O . GLU A 1 101 ? 1.589 -7.344 -5.747 1.00 79.94 101 GLU A O 1
ATOM 802 N N . GLY A 1 102 ? 2.444 -9.127 -6.821 1.00 69.75 102 GLY A N 1
ATOM 803 C CA . GLY A 1 102 ? 1.833 -10.151 -5.977 1.00 69.75 102 GLY A CA 1
ATOM 804 C C . GLY A 1 102 ? 2.745 -10.778 -4.922 1.00 69.75 102 GLY A C 1
ATOM 805 O O . GLY A 1 102 ? 2.220 -11.363 -3.979 1.00 69.75 102 GLY A O 1
ATOM 806 N N . CYS A 1 103 ? 4.069 -10.665 -5.070 1.00 76.62 103 CYS A N 1
ATOM 807 C CA . CYS A 1 103 ? 5.051 -11.264 -4.162 1.00 76.62 103 CYS A CA 1
ATOM 808 C C . CYS A 1 103 ? 5.743 -10.199 -3.307 1.00 76.62 103 CYS A C 1
ATOM 810 O O . CYS A 1 103 ? 6.174 -9.155 -3.804 1.00 76.62 103 CYS A O 1
ATOM 812 N N . GLU A 1 104 ? 5.905 -10.495 -2.025 1.00 63.28 104 GLU A N 1
ATOM 813 C CA . GLU A 1 104 ? 6.387 -9.553 -1.016 1.00 63.28 104 GLU A CA 1
ATOM 814 C C . GLU A 1 104 ? 7.911 -9.629 -0.864 1.00 63.28 104 GLU A C 1
ATOM 816 O O . GLU A 1 104 ? 8.583 -8.595 -0.852 1.00 63.28 104 GLU A O 1
ATOM 821 N N . SER A 1 105 ? 8.477 -10.840 -0.856 1.00 73.75 105 SER A N 1
ATOM 822 C CA . SER A 1 105 ? 9.908 -11.073 -0.626 1.00 73.75 105 SER A CA 1
ATOM 823 C C . SER A 1 105 ? 10.660 -11.527 -1.881 1.00 73.75 105 SER A C 1
ATOM 825 O O . SER A 1 105 ? 10.079 -11.982 -2.868 1.00 73.75 105 SER A O 1
ATOM 827 N N . SER A 1 106 ? 11.992 -11.417 -1.844 1.00 75.12 106 SER A N 1
ATOM 828 C CA . SER A 1 106 ? 12.861 -11.961 -2.898 1.00 75.12 106 SER A CA 1
ATOM 829 C C . SER A 1 106 ? 12.745 -13.491 -3.005 1.00 75.12 106 SER A C 1
ATOM 831 O O . SER A 1 106 ? 12.723 -14.025 -4.110 1.00 75.12 106 SER A O 1
ATOM 833 N N . GLN A 1 107 ? 12.585 -14.182 -1.870 1.00 78.12 107 GLN A N 1
ATOM 834 C CA . GLN A 1 107 ? 12.415 -15.640 -1.794 1.00 78.12 107 GLN A CA 1
ATOM 835 C C . GLN A 1 107 ? 11.081 -16.091 -2.403 1.00 78.12 107 GLN A C 1
ATOM 837 O O . GLN A 1 107 ? 11.043 -17.040 -3.179 1.00 78.12 107 GLN A O 1
ATOM 842 N N . GLU A 1 108 ? 9.991 -15.368 -2.127 1.00 84.50 108 GLU A N 1
ATOM 843 C CA . GLU A 1 108 ? 8.686 -15.652 -2.733 1.00 84.50 108 GLU A CA 1
ATOM 844 C C . GLU A 1 108 ? 8.748 -15.459 -4.256 1.00 84.50 108 GLU A C 1
ATOM 846 O O . GLU A 1 108 ? 8.257 -16.297 -5.015 1.00 84.50 108 GLU A O 1
ATOM 851 N N . ARG A 1 109 ? 9.413 -14.391 -4.727 1.00 89.50 109 ARG A N 1
ATOM 852 C CA . ARG A 1 109 ? 9.636 -14.184 -6.166 1.00 89.50 109 ARG A CA 1
ATOM 853 C C . ARG A 1 109 ? 10.452 -15.314 -6.777 1.00 89.50 109 ARG A C 1
ATOM 855 O O . ARG A 1 109 ? 10.087 -15.759 -7.858 1.00 89.50 109 ARG A O 1
ATOM 862 N N . ASP A 1 110 ? 11.520 -15.765 -6.122 1.00 89.31 110 ASP A N 1
ATOM 863 C CA . ASP A 1 110 ? 12.315 -16.905 -6.589 1.00 89.31 110 ASP A CA 1
ATOM 864 C C . ASP A 1 110 ? 11.438 -18.142 -6.789 1.00 89.31 110 ASP A C 1
ATOM 866 O O . ASP A 1 110 ? 11.372 -18.703 -7.885 1.00 89.31 110 ASP A O 1
ATOM 870 N N . TRP A 1 111 ? 10.671 -18.494 -5.757 1.00 92.38 111 TRP A N 1
ATOM 871 C CA . TRP A 1 111 ? 9.787 -19.649 -5.789 1.00 92.38 111 TRP A CA 1
ATOM 872 C C . TRP A 1 111 ? 8.790 -19.566 -6.950 1.00 92.38 111 TRP A C 1
ATOM 874 O O . TRP A 1 111 ? 8.713 -20.489 -7.760 1.00 92.38 111 TRP A O 1
ATOM 884 N N . TYR A 1 112 ? 8.080 -18.442 -7.112 1.00 94.06 112 TYR A N 1
ATOM 885 C CA . TYR A 1 112 ? 7.108 -18.297 -8.204 1.00 94.06 112 TYR A CA 1
ATOM 886 C C . TYR A 1 112 ? 7.759 -18.221 -9.584 1.00 94.06 112 TYR A C 1
ATOM 888 O O . TYR A 1 112 ? 7.165 -18.695 -10.551 1.00 94.06 112 TYR A O 1
ATOM 896 N N . LEU A 1 113 ? 8.963 -17.654 -9.703 1.00 95.88 113 LEU A N 1
ATOM 897 C CA . LEU A 1 113 ? 9.718 -17.662 -10.954 1.00 95.88 113 LEU A CA 1
ATOM 898 C C . LEU A 1 113 ? 10.041 -19.098 -11.382 1.00 95.88 113 LEU A C 1
ATOM 900 O O . LEU A 1 113 ? 9.817 -19.455 -12.541 1.00 95.88 113 LEU A O 1
ATOM 904 N N . ARG A 1 114 ? 10.520 -19.931 -10.452 1.00 94.81 114 ARG A N 1
ATOM 905 C CA . ARG A 1 114 ? 10.820 -21.347 -10.708 1.00 94.81 114 ARG A CA 1
ATOM 906 C C . ARG A 1 114 ? 9.557 -22.144 -11.000 1.00 94.81 114 ARG A C 1
ATOM 908 O O . ARG A 1 114 ? 9.472 -22.758 -12.062 1.00 94.81 114 ARG A O 1
ATOM 915 N N . ALA A 1 115 ? 8.557 -22.051 -10.129 1.00 93.19 115 ALA A N 1
ATOM 916 C CA . ALA A 1 115 ? 7.306 -22.790 -10.247 1.00 93.19 115 ALA A CA 1
ATOM 917 C C . ALA A 1 115 ? 6.558 -22.451 -11.548 1.00 93.19 115 ALA A C 1
ATOM 919 O O . ALA A 1 115 ? 6.068 -23.341 -12.245 1.00 93.19 115 ALA A O 1
ATOM 920 N N . ALA A 1 116 ? 6.520 -21.171 -11.940 1.00 95.81 116 ALA A N 1
ATOM 921 C CA . ALA A 1 116 ? 5.884 -20.756 -13.188 1.00 95.81 1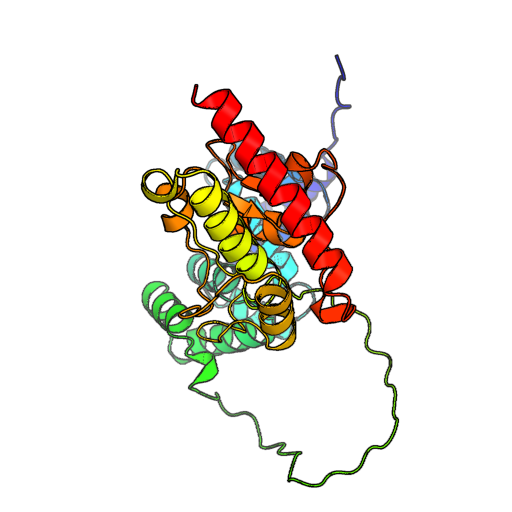16 ALA A CA 1
ATOM 922 C C . ALA A 1 116 ? 6.589 -21.327 -14.425 1.00 95.81 116 ALA A C 1
ATOM 924 O O . ALA A 1 116 ? 5.921 -21.658 -15.406 1.00 95.81 116 ALA A O 1
ATOM 925 N N . LEU A 1 117 ? 7.920 -21.446 -14.393 1.00 94.62 117 LEU A N 1
ATOM 926 C CA . LEU A 1 117 ? 8.699 -22.040 -15.481 1.00 94.62 117 LEU A CA 1
ATOM 927 C C . LEU A 1 117 ? 8.551 -23.563 -15.523 1.00 94.62 117 LEU A C 1
ATOM 929 O O . LEU A 1 117 ? 8.384 -24.125 -16.606 1.00 94.62 117 LEU A O 1
ATOM 933 N N . GLU A 1 118 ? 8.585 -24.214 -14.363 1.00 93.69 118 GLU A N 1
ATOM 934 C CA . GLU A 1 118 ? 8.455 -25.664 -14.224 1.00 93.69 118 GLU A CA 1
ATOM 935 C C . GLU A 1 118 ? 7.072 -26.147 -14.671 1.00 93.69 118 GLU A C 1
ATOM 937 O O . GLU A 1 118 ? 6.954 -26.984 -15.569 1.00 93.69 118 GLU A O 1
ATOM 942 N N . HIS A 1 119 ? 6.016 -25.557 -14.113 1.00 93.25 119 HIS A N 1
ATOM 943 C CA . HIS A 1 119 ? 4.636 -25.931 -14.413 1.00 93.25 119 HIS A CA 1
ATOM 944 C C . HIS A 1 119 ? 4.064 -25.233 -15.649 1.00 93.25 119 HIS A C 1
ATOM 946 O O . HIS A 1 119 ? 2.936 -25.519 -16.048 1.00 93.25 119 HIS A O 1
ATOM 952 N N . ARG A 1 120 ? 4.833 -24.327 -16.270 1.00 94.81 120 ARG A N 1
ATOM 953 C CA . ARG A 1 120 ? 4.435 -23.534 -17.445 1.00 94.81 120 ARG A CA 1
ATOM 954 C C . ARG A 1 120 ? 3.124 -22.769 -17.239 1.00 94.81 120 ARG A C 1
ATOM 956 O O . ARG A 1 120 ? 2.303 -22.693 -18.153 1.00 94.81 120 ARG A O 1
ATOM 963 N N . TRP A 1 121 ? 2.933 -22.198 -16.051 1.00 92.69 121 TRP A N 1
ATOM 964 C CA . TRP A 1 121 ? 1.703 -21.485 -15.708 1.00 92.69 121 TRP A CA 1
ATOM 965 C C . TRP A 1 121 ? 1.457 -20.299 -16.632 1.00 92.69 121 TRP A C 1
ATOM 967 O O . TRP A 1 121 ? 2.316 -19.437 -16.825 1.00 92.69 121 TRP A O 1
ATOM 977 N N . THR A 1 122 ? 0.236 -20.197 -17.142 1.00 92.25 122 THR A N 1
ATOM 978 C CA . THR A 1 122 ? -0.274 -18.965 -17.738 1.00 92.25 122 THR A CA 1
ATOM 979 C C . THR A 1 122 ? -0.333 -17.848 -16.691 1.00 92.25 122 THR A C 1
ATOM 981 O O . THR A 1 122 ? -0.273 -18.081 -15.485 1.00 92.25 122 THR A O 1
ATOM 984 N N . LYS A 1 123 ? -0.502 -16.594 -17.133 1.00 87.12 123 LYS A N 1
ATOM 985 C CA . LYS A 1 123 ? -0.709 -15.458 -16.217 1.00 87.12 123 LYS A CA 1
ATOM 986 C C . LYS A 1 123 ? -1.874 -15.703 -15.241 1.00 87.12 123 LYS A C 1
ATOM 988 O O . LYS A 1 123 ? -1.786 -15.293 -14.090 1.00 87.12 123 LYS A O 1
ATOM 993 N N . VAL A 1 124 ? -2.965 -16.313 -15.712 1.00 83.81 124 VAL A N 1
ATOM 994 C CA . VAL A 1 124 ? -4.168 -16.557 -14.898 1.00 83.81 124 VAL A CA 1
ATOM 995 C C . VAL A 1 124 ? -3.861 -17.574 -13.804 1.00 83.81 124 VAL A C 1
ATOM 997 O O . VAL A 1 124 ? -4.052 -17.261 -12.636 1.00 83.81 124 VAL A O 1
ATOM 1000 N N . GLU A 1 125 ? -3.283 -18.719 -14.164 1.00 89.62 125 GLU A N 1
ATOM 1001 C CA . GLU A 1 125 ? -2.895 -19.754 -13.197 1.00 89.62 125 GLU A CA 1
ATOM 1002 C C . GLU A 1 125 ? -1.852 -19.230 -12.205 1.00 89.62 125 GLU A C 1
ATOM 1004 O O . GLU A 1 125 ? -1.970 -19.452 -11.006 1.00 89.62 125 GLU A O 1
ATOM 1009 N N . LEU A 1 126 ? -0.861 -18.466 -12.673 1.00 86.50 126 LEU A N 1
ATOM 1010 C CA . LEU A 1 126 ? 0.131 -17.836 -11.802 1.00 86.50 126 LEU A CA 1
ATOM 1011 C C . LEU A 1 126 ? -0.526 -16.890 -10.786 1.00 86.50 126 LEU A C 1
ATOM 1013 O O . LEU A 1 126 ? -0.188 -16.929 -9.607 1.00 86.50 126 LEU A O 1
ATOM 1017 N N . LEU A 1 127 ? -1.490 -16.070 -11.215 1.00 75.88 127 LEU A N 1
ATOM 1018 C CA . LEU A 1 127 ? -2.246 -15.205 -10.308 1.00 75.88 127 LEU A CA 1
ATOM 1019 C C . LEU A 1 127 ? -3.071 -16.012 -9.302 1.00 75.88 127 LEU A C 1
ATOM 1021 O O . LEU A 1 127 ? -3.072 -15.665 -8.124 1.00 75.88 127 LEU A O 1
ATOM 1025 N N . GLU A 1 128 ? -3.732 -17.085 -9.735 1.00 82.50 128 GLU A N 1
ATOM 1026 C CA . GLU A 1 128 ? -4.461 -17.990 -8.840 1.00 82.50 128 GLU A CA 1
ATOM 1027 C C . GLU A 1 128 ? -3.525 -18.609 -7.794 1.00 82.50 128 GLU A C 1
ATOM 1029 O O . GLU A 1 128 ? -3.861 -18.645 -6.611 1.00 82.50 128 GLU A O 1
ATOM 1034 N N . LYS A 1 129 ? -2.319 -19.033 -8.194 1.00 89.25 129 LYS A N 1
ATOM 1035 C CA . LYS A 1 129 ? -1.306 -19.604 -7.292 1.00 89.25 129 LYS A CA 1
ATOM 1036 C C . LYS A 1 129 ? -0.765 -18.577 -6.301 1.00 89.25 129 LYS A C 1
ATOM 1038 O O . LYS A 1 129 ? -0.674 -18.892 -5.115 1.00 89.25 129 LYS A O 1
ATOM 1043 N N . ILE A 1 130 ? -0.490 -17.354 -6.757 1.00 78.56 130 ILE A N 1
ATOM 1044 C CA . ILE A 1 130 ? -0.095 -16.226 -5.900 1.00 78.56 130 ILE A CA 1
ATOM 1045 C C . ILE A 1 130 ? -1.197 -15.917 -4.879 1.00 78.56 130 ILE A C 1
ATOM 1047 O O . ILE A 1 130 ? -0.932 -15.834 -3.679 1.00 78.56 130 ILE A O 1
ATOM 1051 N N . GLN A 1 131 ? -2.453 -15.817 -5.322 1.00 77.81 131 GLN A N 1
ATOM 1052 C CA . GLN A 1 131 ? -3.601 -15.570 -4.444 1.00 77.81 131 GLN A CA 1
ATOM 1053 C C . GLN A 1 131 ? -3.815 -16.704 -3.437 1.00 77.81 131 GLN A C 1
ATOM 1055 O O . GLN A 1 131 ? -4.113 -16.445 -2.271 1.00 77.81 131 GLN A O 1
ATOM 1060 N N . ALA A 1 132 ? -3.616 -17.951 -3.867 1.00 79.00 132 ALA A N 1
ATOM 1061 C CA . ALA A 1 132 ? -3.692 -19.129 -3.015 1.00 79.00 132 ALA A CA 1
ATOM 1062 C C . ALA A 1 132 ? -2.473 -19.294 -2.090 1.00 79.00 132 ALA A C 1
ATOM 1064 O O . ALA A 1 132 ? -2.503 -20.172 -1.229 1.00 79.00 132 ALA A O 1
ATOM 1065 N N . ARG A 1 133 ? -1.419 -18.478 -2.223 1.00 73.56 133 ARG A N 1
ATOM 1066 C CA . ARG A 1 133 ? -0.152 -18.639 -1.491 1.00 73.56 133 ARG A CA 1
ATOM 1067 C C . ARG A 1 133 ? 0.427 -20.046 -1.653 1.00 73.56 133 ARG A C 1
ATOM 1069 O O . ARG A 1 133 ? 0.729 -20.716 -0.670 1.00 73.56 133 ARG A O 1
ATOM 1076 N N . ALA A 1 134 ? 0.544 -20.504 -2.899 1.00 78.50 134 ALA A N 1
ATOM 1077 C CA . ALA A 1 134 ? 1.079 -21.830 -3.207 1.00 78.50 134 ALA A CA 1
ATOM 1078 C C . ALA A 1 134 ? 2.483 -22.052 -2.610 1.00 78.50 134 ALA A C 1
ATOM 1080 O O . ALA A 1 134 ? 2.743 -23.129 -2.083 1.00 78.50 134 ALA A O 1
ATOM 1081 N N . TRP A 1 135 ? 3.318 -21.007 -2.572 1.00 83.50 135 TRP A N 1
ATOM 1082 C CA . TRP A 1 135 ? 4.671 -21.067 -2.002 1.00 83.50 135 TRP A CA 1
ATOM 1083 C C . TRP A 1 135 ? 4.724 -21.423 -0.506 1.00 83.50 135 TRP A C 1
ATOM 1085 O O . TRP A 1 135 ? 5.718 -21.967 -0.046 1.00 83.50 135 TRP A O 1
ATOM 1095 N N . LEU A 1 136 ? 3.650 -21.160 0.252 1.00 76.50 136 LEU A N 1
ATOM 1096 C CA . LEU A 1 136 ? 3.549 -21.542 1.668 1.00 76.50 136 LEU A CA 1
ATOM 1097 C C . LEU A 1 136 ? 3.128 -23.007 1.864 1.00 76.50 136 LEU A C 1
ATOM 1099 O O . LEU A 1 136 ? 3.152 -23.507 2.985 1.00 76.50 136 LEU A O 1
ATOM 1103 N N . ARG A 1 137 ? 2.649 -23.671 0.807 1.00 67.12 137 ARG A N 1
ATOM 1104 C CA . ARG A 1 137 ? 2.050 -25.015 0.876 1.00 67.12 137 ARG A CA 1
ATOM 1105 C C . ARG A 1 137 ? 2.900 -26.074 0.192 1.00 67.12 137 ARG A C 1
ATOM 1107 O O . ARG A 1 137 ? 2.856 -27.230 0.593 1.00 67.12 137 ARG A O 1
ATOM 1114 N N . GLU A 1 138 ? 3.630 -25.684 -0.842 1.00 56.09 138 GLU A N 1
ATOM 1115 C CA . GLU A 1 138 ? 4.505 -26.559 -1.608 1.00 56.09 138 GLU A CA 1
ATOM 1116 C C . GLU A 1 138 ? 5.943 -26.078 -1.418 1.00 56.09 138 GLU A C 1
ATOM 1118 O O . GLU A 1 138 ? 6.388 -25.112 -2.039 1.00 56.09 138 GLU A O 1
ATOM 1123 N N . GLY A 1 139 ? 6.674 -26.760 -0.534 1.00 48.34 139 GLY A N 1
ATOM 1124 C CA . GLY A 1 139 ? 8.127 -26.697 -0.555 1.00 48.34 139 GLY A CA 1
ATOM 1125 C C . GLY A 1 139 ? 8.583 -27.324 -1.866 1.00 48.34 139 GLY A C 1
ATOM 1126 O O . GLY A 1 139 ? 8.484 -28.537 -2.028 1.00 48.34 139 GLY A O 1
ATOM 1127 N N . LEU A 1 140 ? 9.020 -26.506 -2.821 1.00 45.94 140 LEU A N 1
ATOM 1128 C CA . LEU A 1 140 ? 9.795 -27.008 -3.947 1.00 45.94 140 LEU A CA 1
ATOM 1129 C C . LEU A 1 140 ? 11.174 -27.328 -3.375 1.00 45.94 140 LEU A C 1
ATOM 1131 O O . LEU A 1 140 ? 11.999 -26.430 -3.262 1.00 45.94 140 LEU A O 1
ATOM 1135 N N . ASP A 1 141 ? 11.327 -28.570 -2.908 1.00 41.59 141 ASP A N 1
ATOM 1136 C CA . ASP A 1 141 ? 12.557 -29.220 -2.448 1.00 41.59 141 ASP A CA 1
ATOM 1137 C C . ASP A 1 141 ? 13.629 -28.258 -1.899 1.00 41.59 141 ASP A C 1
ATOM 1139 O O . ASP A 1 141 ? 14.631 -27.969 -2.559 1.00 41.59 141 ASP A O 1
ATOM 1143 N N . GLU A 1 142 ? 13.461 -27.792 -0.657 1.00 38.53 142 GLU A N 1
ATOM 1144 C CA . GLU A 1 142 ? 14.629 -27.362 0.112 1.00 38.53 142 GLU A CA 1
ATOM 1145 C C . GLU A 1 142 ? 15.399 -28.622 0.546 1.00 38.53 142 GLU A C 1
ATOM 1147 O O . GLU A 1 142 ? 14.797 -29.531 1.123 1.00 38.53 142 GLU A O 1
ATOM 1152 N N . PRO A 1 143 ? 16.717 -28.729 0.286 1.00 35.44 143 PRO A N 1
ATOM 1153 C CA . PRO A 1 143 ? 17.515 -29.775 0.900 1.00 35.44 143 PRO A CA 1
ATOM 1154 C C . PRO A 1 143 ? 17.488 -29.566 2.415 1.00 35.44 143 PRO A C 1
ATOM 1156 O O . PRO A 1 143 ? 17.869 -28.498 2.894 1.00 35.44 143 PRO A O 1
ATOM 1159 N N . ASP A 1 144 ? 17.031 -30.596 3.135 1.00 35.91 144 ASP A N 1
ATOM 1160 C CA . ASP A 1 144 ? 16.961 -30.662 4.594 1.00 35.91 144 ASP A CA 1
ATOM 1161 C C . ASP A 1 144 ? 18.162 -29.969 5.245 1.00 35.91 144 ASP A C 1
ATOM 1163 O O . ASP A 1 144 ? 19.276 -30.497 5.280 1.00 35.91 144 ASP A O 1
ATOM 1167 N N . ASN A 1 145 ? 17.916 -28.799 5.825 1.00 32.09 145 ASN A N 1
ATOM 1168 C CA . ASN A 1 145 ? 18.754 -28.294 6.895 1.00 32.09 145 ASN A CA 1
ATOM 1169 C C . ASN A 1 145 ? 17.856 -27.929 8.072 1.00 32.09 145 ASN A C 1
ATOM 1171 O O . ASN A 1 145 ? 17.650 -26.773 8.435 1.00 32.09 145 ASN A O 1
ATOM 1175 N N . THR A 1 146 ? 17.287 -28.978 8.663 1.00 33.06 146 THR A N 1
ATOM 1176 C CA . THR A 1 146 ? 16.666 -28.920 9.977 1.00 33.06 146 THR A CA 1
ATOM 1177 C C . THR A 1 146 ? 17.705 -28.466 10.997 1.00 33.06 146 THR A C 1
ATOM 1179 O O . THR A 1 146 ? 18.614 -29.217 11.346 1.00 33.06 146 THR A O 1
ATOM 1182 N N . CYS A 1 147 ? 17.533 -27.272 11.540 1.00 25.48 147 CYS A N 1
ATOM 1183 C CA . CYS A 1 147 ? 18.098 -26.922 12.832 1.00 25.48 147 CYS A CA 1
ATOM 1184 C C . CYS A 1 147 ? 17.026 -26.169 13.598 1.00 25.48 147 CYS A C 1
ATOM 1186 O O . CYS A 1 147 ? 16.904 -24.976 13.406 1.00 25.48 147 CYS A O 1
ATOM 1188 N N . TYR A 1 148 ? 16.223 -26.890 14.384 1.00 24.80 148 TYR A N 1
ATOM 1189 C CA . TYR A 1 148 ? 15.838 -26.554 15.761 1.00 24.80 148 TYR A CA 1
ATOM 1190 C C . TYR A 1 148 ? 15.016 -27.725 16.322 1.00 24.80 148 TYR A C 1
ATOM 1192 O O . TYR A 1 148 ? 13.863 -27.934 15.956 1.00 24.80 148 TYR A O 1
ATOM 1200 N N . THR A 1 149 ? 15.621 -28.501 17.222 1.00 31.17 149 THR A N 1
ATOM 1201 C CA . THR A 1 149 ? 14.883 -29.285 18.219 1.00 31.17 149 THR A CA 1
ATOM 1202 C C . THR A 1 149 ? 14.804 -28.485 19.510 1.00 31.17 149 THR A C 1
ATOM 1204 O O . THR A 1 149 ? 15.741 -27.768 19.860 1.00 31.17 149 THR A O 1
ATOM 1207 N N . GLU A 1 150 ? 13.686 -28.640 20.212 1.00 36.06 150 GLU A N 1
ATOM 1208 C CA . GLU A 1 150 ? 13.397 -28.064 21.521 1.00 36.06 150 GLU A CA 1
ATOM 1209 C C . GLU A 1 150 ? 14.552 -28.246 22.518 1.00 36.06 150 GLU A C 1
ATOM 1211 O O . GLU A 1 150 ? 14.801 -29.342 23.016 1.00 36.06 150 GLU A O 1
ATOM 1216 N N . SER A 1 151 ? 15.220 -27.149 22.870 1.00 34.09 151 SER A N 1
ATOM 1217 C CA . SER A 1 151 ? 15.882 -27.010 24.168 1.00 34.09 151 SER A CA 1
ATOM 1218 C C . SER A 1 151 ? 16.214 -25.545 24.439 1.00 34.09 151 SER A C 1
ATOM 1220 O O . SER A 1 151 ? 17.013 -24.930 23.735 1.00 34.09 151 SER A O 1
ATOM 1222 N N . ASN A 1 152 ? 15.599 -25.011 25.494 1.00 39.59 152 ASN A N 1
ATOM 1223 C CA . ASN A 1 152 ? 15.957 -23.753 26.136 1.00 39.59 152 ASN A CA 1
ATOM 1224 C C . ASN A 1 152 ? 17.449 -23.726 26.502 1.00 39.59 152 ASN A C 1
ATOM 1226 O O . ASN A 1 152 ? 17.850 -24.375 27.466 1.00 39.59 152 ASN A O 1
ATOM 1230 N N . THR A 1 153 ? 18.231 -22.889 25.822 1.00 26.19 153 THR A N 1
ATOM 1231 C CA . THR A 1 153 ? 19.424 -22.259 26.406 1.00 26.19 153 THR A CA 1
ATOM 1232 C C . THR A 1 153 ? 19.713 -20.943 25.698 1.00 26.19 153 THR A C 1
ATOM 1234 O O . THR A 1 153 ? 19.934 -20.909 24.492 1.00 26.19 153 THR A O 1
ATOM 1237 N N . VAL A 1 154 ? 19.709 -19.854 26.467 1.00 38.16 154 VAL A N 1
ATOM 1238 C CA . VAL A 1 154 ? 20.160 -18.532 26.023 1.00 38.16 154 VAL A CA 1
ATOM 1239 C C . VAL A 1 154 ? 21.683 -18.553 25.905 1.00 38.16 154 VAL A C 1
ATOM 1241 O O . VAL A 1 154 ? 22.370 -18.844 26.883 1.00 38.16 154 VAL A O 1
ATOM 1244 N N . SER A 1 155 ? 22.216 -18.171 24.745 1.00 25.08 155 SER A N 1
ATOM 1245 C CA . SER A 1 155 ? 23.594 -17.692 24.630 1.00 25.08 155 SER A CA 1
ATOM 1246 C C . SER A 1 155 ? 23.661 -16.513 23.671 1.00 25.08 155 SER A C 1
ATOM 1248 O O . SER A 1 155 ? 23.254 -16.613 22.516 1.00 25.08 155 SER A O 1
ATOM 1250 N N . ALA A 1 156 ? 24.187 -15.405 24.190 1.00 37.53 156 ALA A N 1
ATOM 1251 C CA . ALA A 1 156 ? 24.490 -14.192 23.458 1.00 37.53 156 ALA A CA 1
ATOM 1252 C C . ALA A 1 156 ? 25.476 -14.467 22.315 1.00 37.53 156 ALA A C 1
ATOM 1254 O O . ALA A 1 156 ? 26.567 -14.996 22.525 1.00 37.53 156 ALA A O 1
ATOM 1255 N N . GLY A 1 157 ? 25.075 -14.048 21.123 1.00 24.45 157 GLY A N 1
ATOM 1256 C CA . GLY A 1 157 ? 25.887 -13.982 19.921 1.00 24.45 157 GLY A CA 1
ATOM 1257 C C . GLY A 1 157 ? 25.242 -12.960 19.004 1.00 24.45 157 GLY A C 1
ATOM 1258 O O . GLY A 1 157 ? 24.539 -13.328 18.071 1.00 24.45 157 GLY A O 1
ATOM 1259 N N . CYS A 1 158 ? 25.398 -11.677 19.340 1.00 27.16 158 CYS A N 1
ATOM 1260 C CA . CYS A 1 158 ? 24.978 -10.574 18.487 1.00 27.16 158 CYS A CA 1
ATOM 1261 C C . CYS A 1 158 ? 25.811 -10.625 17.202 1.00 27.16 158 CYS A C 1
ATOM 1263 O O . CYS A 1 158 ? 26.944 -10.150 17.175 1.00 27.16 158 CYS A O 1
ATOM 1265 N N . LEU A 1 159 ? 25.260 -11.243 16.161 1.00 27.31 159 LEU A N 1
ATOM 1266 C CA . LEU A 1 159 ? 25.591 -10.886 14.793 1.00 27.31 159 LEU A CA 1
ATOM 1267 C C . LEU A 1 159 ? 24.774 -9.637 14.485 1.00 27.31 159 LEU A C 1
ATOM 1269 O O . LEU A 1 159 ? 23.560 -9.617 14.681 1.00 27.31 159 LEU A O 1
ATOM 1273 N N . GLU A 1 160 ? 25.482 -8.580 14.117 1.00 28.23 160 GLU A N 1
ATOM 1274 C CA . GLU A 1 160 ? 24.932 -7.286 13.743 1.00 28.23 160 GLU A CA 1
ATOM 1275 C C . GLU A 1 160 ? 23.934 -7.488 12.595 1.00 28.23 160 GLU A C 1
ATOM 1277 O O . GLU A 1 160 ? 24.311 -7.685 11.441 1.00 28.23 160 GLU A O 1
ATOM 1282 N N . HIS A 1 161 ? 22.646 -7.512 12.937 1.00 27.80 161 HIS A N 1
ATOM 1283 C CA . HIS A 1 161 ? 21.564 -7.390 11.978 1.00 27.80 161 HIS A CA 1
ATOM 1284 C C . HIS A 1 161 ? 21.525 -5.926 11.546 1.00 27.80 161 HIS A C 1
ATOM 1286 O O . HIS A 1 161 ? 21.076 -5.061 12.298 1.00 27.80 161 HIS A O 1
ATOM 1292 N N . GLU A 1 162 ? 22.040 -5.659 10.347 1.00 29.91 162 GLU A N 1
ATOM 1293 C CA . GLU A 1 162 ? 21.728 -4.445 9.599 1.00 29.91 162 GLU A CA 1
ATOM 1294 C C . GLU A 1 162 ? 20.201 -4.287 9.560 1.00 29.91 162 GLU A C 1
ATOM 1296 O O . GLU A 1 162 ? 19.476 -5.209 9.184 1.00 29.91 162 GLU A O 1
ATOM 1301 N N . GLU A 1 163 ? 19.726 -3.143 10.048 1.00 31.39 163 GLU A N 1
ATOM 1302 C CA . GLU A 1 163 ? 18.313 -2.822 10.201 1.00 31.39 163 GLU A CA 1
ATOM 1303 C C . GLU A 1 163 ? 17.547 -2.987 8.880 1.00 31.39 163 GLU A C 1
ATOM 1305 O O . GLU A 1 163 ? 17.800 -2.267 7.914 1.00 31.39 163 GLU A O 1
ATOM 1310 N N . ASP A 1 164 ? 16.567 -3.893 8.861 1.00 29.89 164 ASP A N 1
ATOM 1311 C CA . ASP A 1 164 ? 15.538 -3.966 7.821 1.00 29.89 164 ASP A CA 1
ATOM 1312 C C . ASP A 1 164 ? 14.199 -3.456 8.403 1.00 29.89 164 ASP A C 1
ATOM 1314 O O . ASP A 1 164 ? 13.498 -4.193 9.107 1.00 29.89 164 ASP A O 1
ATOM 1318 N N . PRO A 1 165 ? 13.841 -2.169 8.214 1.00 27.52 165 PRO A N 1
ATOM 1319 C CA . PRO A 1 165 ? 12.677 -1.553 8.838 1.00 27.52 165 PRO A CA 1
ATOM 1320 C C . PRO A 1 165 ? 11.427 -1.736 7.964 1.00 27.52 165 PRO A C 1
ATOM 1322 O O . PRO A 1 165 ? 10.985 -0.810 7.281 1.00 27.52 165 PRO A O 1
ATOM 1325 N N . PHE A 1 166 ? 10.810 -2.919 8.001 1.00 29.00 166 PHE A N 1
ATOM 1326 C CA . PHE A 1 166 ? 9.490 -3.139 7.394 1.00 29.00 166 PHE A CA 1
ATOM 1327 C C . PHE A 1 166 ? 8.531 -3.941 8.298 1.00 29.00 166 PHE A C 1
ATOM 1329 O O . PHE A 1 166 ? 7.992 -4.956 7.869 1.00 29.00 166 PHE A O 1
ATOM 1336 N N . CYS A 1 167 ? 8.207 -3.471 9.515 1.00 32.91 167 CYS A N 1
ATOM 1337 C CA . CYS A 1 167 ? 6.868 -3.772 10.057 1.00 32.91 167 CYS A CA 1
ATOM 1338 C C . CYS A 1 167 ? 5.881 -2.790 9.455 1.00 32.91 167 CYS A C 1
ATOM 1340 O O . CYS A 1 167 ? 5.958 -1.587 9.702 1.00 32.91 167 CYS A O 1
ATOM 1342 N N . VAL A 1 168 ? 4.908 -3.300 8.710 1.00 46.50 168 VAL A N 1
ATOM 1343 C CA . VAL A 1 168 ? 3.863 -2.459 8.136 1.00 46.50 168 VAL A CA 1
ATOM 1344 C C . VAL A 1 168 ? 2.478 -2.874 8.632 1.00 46.50 168 VAL A C 1
ATOM 1346 O O . VAL A 1 168 ? 1.646 -3.336 7.865 1.00 46.50 168 VAL A O 1
ATOM 1349 N N . SER A 1 169 ? 2.208 -2.614 9.914 1.00 64.94 169 SER A N 1
ATOM 1350 C CA . SER A 1 169 ? 0.864 -2.583 10.523 1.00 64.94 169 SER A CA 1
ATOM 1351 C C . SER A 1 169 ? 0.018 -3.849 10.328 1.00 64.94 169 SER A C 1
ATOM 1353 O O . SER A 1 169 ? -0.917 -3.887 9.526 1.00 64.94 169 SER A O 1
ATOM 1355 N N . GLY A 1 170 ? 0.287 -4.861 11.158 1.00 72.69 170 GLY A N 1
ATOM 1356 C CA . GLY A 1 170 ? -0.471 -6.118 11.229 1.00 72.69 170 GLY A CA 1
ATOM 1357 C C . GLY A 1 170 ? -1.875 -6.011 11.846 1.00 72.69 170 GLY A C 1
ATOM 1358 O O . GLY A 1 170 ? -2.505 -7.020 12.115 1.00 72.69 170 GLY A O 1
ATOM 1359 N N . ASN A 1 171 ? -2.413 -4.814 12.103 1.00 90.31 171 ASN A N 1
ATOM 1360 C CA . ASN A 1 171 ? -3.772 -4.655 12.652 1.00 90.31 171 ASN A CA 1
ATOM 1361 C C . ASN A 1 171 ? -4.039 -5.424 13.966 1.00 90.31 171 ASN A C 1
ATOM 1363 O O . ASN A 1 171 ? -5.132 -5.940 14.195 1.00 90.31 171 ASN A O 1
ATOM 1367 N N . ILE A 1 172 ? -3.041 -5.441 14.856 1.00 86.94 172 ILE A N 1
ATOM 1368 C CA . ILE A 1 172 ? -3.133 -6.032 16.205 1.00 86.94 172 ILE A CA 1
ATOM 1369 C C . ILE A 1 172 ? -2.840 -5.040 17.342 1.00 86.94 172 ILE A C 1
ATOM 1371 O O . ILE A 1 172 ? -3.198 -5.321 18.481 1.00 86.94 172 ILE A O 1
ATOM 1375 N N . CYS A 1 173 ? -2.240 -3.876 17.059 1.00 89.69 173 CYS A N 1
ATOM 1376 C CA . CYS A 1 173 ? -1.875 -2.867 18.068 1.00 89.69 173 CYS A CA 1
ATOM 1377 C C . CYS A 1 173 ? -2.576 -1.521 17.821 1.00 89.69 173 CYS A C 1
ATOM 1379 O O . CYS A 1 173 ? -3.646 -1.271 18.370 1.00 89.69 173 CYS A O 1
ATOM 1381 N N . ARG A 1 174 ? -1.981 -0.665 16.975 1.00 95.19 174 ARG A N 1
ATOM 1382 C CA . ARG A 1 174 ? -2.372 0.743 16.781 1.00 95.19 174 ARG A CA 1
ATOM 1383 C C . ARG A 1 174 ? -3.738 0.917 16.119 1.00 95.19 174 ARG A C 1
ATOM 1385 O O . ARG A 1 174 ? -4.620 1.545 16.694 1.00 95.19 174 ARG A O 1
ATOM 1392 N N . SER A 1 175 ? -3.943 0.329 14.938 1.00 96.00 175 SER A N 1
ATOM 1393 C CA . SER A 1 175 ? -5.198 0.513 14.197 1.00 96.00 175 SER A CA 1
ATOM 1394 C C . SER A 1 175 ? -6.428 -0.108 14.882 1.00 96.00 175 SER A C 1
ATOM 1396 O O . SER A 1 175 ? -7.463 0.560 14.890 1.00 96.00 175 SER A O 1
ATOM 1398 N N . PRO A 1 176 ? -6.361 -1.282 15.551 1.00 95.25 176 PRO A N 1
ATOM 1399 C CA . PRO A 1 176 ? -7.466 -1.737 16.394 1.00 95.25 176 PRO A CA 1
ATOM 1400 C C . PRO A 1 176 ? -7.705 -0.814 17.586 1.00 95.25 176 PRO A C 1
ATOM 1402 O O . PRO A 1 176 ? -8.852 -0.525 17.909 1.00 95.25 176 PRO A O 1
ATOM 1405 N N . MET A 1 177 ? -6.645 -0.311 18.233 1.00 97.06 177 MET A N 1
ATOM 1406 C CA . MET A 1 177 ? -6.804 0.639 19.336 1.00 97.06 177 MET A CA 1
ATOM 1407 C C . MET A 1 177 ? -7.591 1.875 18.881 1.00 97.06 177 MET A C 1
ATOM 1409 O O . MET A 1 177 ? -8.558 2.247 19.541 1.00 97.06 177 MET A O 1
ATOM 1413 N N . ALA A 1 178 ? -7.251 2.436 17.717 1.00 97.88 178 ALA A N 1
ATOM 1414 C CA . ALA A 1 178 ? -7.980 3.554 17.122 1.00 97.88 178 ALA A CA 1
ATOM 1415 C C . ALA A 1 178 ? -9.440 3.213 16.789 1.00 97.88 178 ALA A C 1
ATOM 1417 O O . ALA A 1 178 ? -10.336 3.992 17.108 1.00 97.88 178 ALA A O 1
ATOM 1418 N N . GLU A 1 179 ? -9.713 2.034 16.220 1.00 97.69 179 GLU A N 1
ATOM 1419 C CA . GLU A 1 179 ? -11.083 1.581 15.947 1.00 97.69 179 GLU A CA 1
ATOM 1420 C C . GLU A 1 179 ? -11.946 1.568 17.213 1.00 97.69 179 GLU A C 1
ATOM 1422 O O . GLU A 1 179 ? -13.049 2.121 17.220 1.00 97.69 179 GLU A O 1
ATOM 1427 N N . TYR A 1 180 ? -11.466 0.934 18.283 1.00 97.25 180 TYR A N 1
ATOM 1428 C CA . TYR A 1 180 ? -12.270 0.766 19.491 1.00 97.25 180 TYR A CA 1
ATOM 1429 C C . TYR A 1 180 ? -12.382 2.057 20.305 1.00 97.25 180 TYR A C 1
ATOM 1431 O O . TYR A 1 180 ? -13.449 2.318 20.863 1.00 97.25 180 TYR A O 1
ATOM 1439 N N . VAL A 1 181 ? -11.346 2.904 20.308 1.00 97.88 181 VAL A N 1
ATOM 1440 C CA . VAL A 1 181 ? -11.426 4.258 20.877 1.00 97.88 181 VAL A CA 1
ATOM 1441 C C . VAL A 1 181 ? -12.461 5.095 20.126 1.00 97.88 181 VAL A C 1
ATOM 1443 O O . VAL A 1 181 ? -13.354 5.659 20.753 1.00 97.88 181 VAL A O 1
ATOM 1446 N N . MET A 1 182 ? -12.425 5.119 18.791 1.00 97.44 182 MET A N 1
ATOM 1447 C CA . MET A 1 182 ? -13.388 5.884 17.993 1.00 97.44 182 MET A CA 1
ATOM 1448 C C . MET A 1 182 ? -14.827 5.381 18.187 1.00 97.44 182 MET A C 1
ATOM 1450 O O . MET A 1 182 ? -15.748 6.179 18.361 1.00 97.44 182 MET A O 1
ATOM 1454 N N . LYS A 1 183 ? -15.034 4.056 18.236 1.00 96.00 183 LYS A N 1
ATOM 1455 C CA . LYS A 1 183 ? -16.345 3.453 18.541 1.00 96.00 183 LYS A CA 1
ATOM 1456 C C . LYS A 1 183 ? -16.878 3.886 19.905 1.00 96.00 183 LYS A C 1
ATOM 1458 O O . LYS A 1 183 ? -18.078 4.134 20.040 1.00 96.00 183 LYS A O 1
ATOM 1463 N N . ASP A 1 184 ? -16.014 3.955 20.912 1.00 96.94 184 ASP A N 1
ATOM 1464 C CA . ASP A 1 184 ? -16.385 4.396 22.253 1.00 96.94 184 ASP A CA 1
ATOM 1465 C C . ASP A 1 184 ? -16.721 5.897 22.296 1.00 96.94 184 ASP A C 1
ATOM 1467 O O . ASP A 1 184 ? -17.762 6.267 22.843 1.00 96.94 184 ASP A O 1
ATOM 1471 N N . LEU A 1 185 ? -15.922 6.750 21.645 1.00 96.44 185 LEU A N 1
ATOM 1472 C CA . LEU A 1 185 ? -16.183 8.192 21.542 1.00 96.44 185 LEU A CA 1
ATOM 1473 C C . LEU A 1 185 ? -17.515 8.488 20.840 1.00 96.44 185 LEU A C 1
ATOM 1475 O O . LEU A 1 185 ? -18.365 9.187 21.393 1.00 96.44 185 LEU A O 1
ATOM 1479 N N . VAL A 1 186 ? -17.753 7.885 19.673 1.00 95.31 186 VAL A N 1
ATOM 1480 C CA . VAL A 1 186 ? -19.010 8.033 18.920 1.00 95.31 186 VAL A CA 1
ATOM 1481 C C . VAL A 1 186 ? -20.207 7.533 19.733 1.00 95.31 186 VAL A C 1
ATOM 1483 O O . VAL A 1 186 ? -21.273 8.155 19.742 1.00 95.31 186 VAL A O 1
ATOM 1486 N N . LYS A 1 187 ? -20.048 6.424 20.467 1.00 95.25 187 LYS A N 1
ATOM 1487 C CA . LYS A 1 187 ? -21.089 5.916 21.369 1.00 95.25 187 LYS A CA 1
ATOM 1488 C C . LYS A 1 187 ? -21.392 6.911 22.491 1.00 95.25 187 LYS A C 1
ATOM 1490 O O . LYS A 1 187 ? -22.566 7.139 22.776 1.00 95.25 187 LYS A O 1
ATOM 1495 N N . LYS A 1 188 ? -20.368 7.497 23.118 1.00 95.12 188 LYS A N 1
ATOM 1496 C CA . LYS A 1 188 ? -20.515 8.511 24.178 1.00 95.12 188 LYS A CA 1
ATOM 1497 C C . LYS A 1 188 ? -21.157 9.802 23.663 1.00 95.12 188 LYS A C 1
ATOM 1499 O O . LYS A 1 188 ? -21.923 10.414 24.399 1.00 95.12 188 LYS A O 1
ATOM 1504 N N . ALA A 1 189 ? -20.909 10.164 22.405 1.00 94.25 189 ALA A N 1
ATOM 1505 C CA . ALA A 1 189 ? -21.547 11.293 21.729 1.00 94.25 189 ALA A CA 1
ATOM 1506 C C . ALA A 1 189 ? -22.996 11.013 21.276 1.00 94.25 189 ALA A C 1
ATOM 1508 O O . ALA A 1 189 ? -23.686 11.926 20.838 1.00 94.25 189 ALA A O 1
ATOM 1509 N N . GLY A 1 190 ? -23.479 9.768 21.375 1.00 95.06 190 GLY A N 1
ATOM 1510 C CA . GLY A 1 190 ? -24.828 9.389 20.938 1.00 95.06 190 GLY A CA 1
ATOM 1511 C C . GLY A 1 190 ? -24.978 9.170 19.428 1.00 95.06 190 GLY A C 1
ATOM 1512 O O . GLY A 1 190 ? -26.094 8.969 18.963 1.00 95.06 190 GLY A O 1
ATOM 1513 N N . LEU A 1 191 ? -23.875 9.131 18.675 1.00 93.25 191 LEU A N 1
ATOM 1514 C CA . LEU A 1 191 ? -23.855 9.106 17.204 1.00 93.25 191 LEU A CA 1
ATOM 1515 C C . LEU A 1 191 ? -23.621 7.701 16.620 1.00 93.25 191 LEU A C 1
ATOM 1517 O O . LEU A 1 191 ? -23.321 7.540 15.444 1.00 93.25 191 LEU A O 1
ATOM 1521 N N . LYS A 1 192 ? -23.749 6.638 17.424 1.00 89.00 192 LYS A N 1
ATOM 1522 C CA . LYS A 1 192 ? -23.409 5.260 17.008 1.00 89.00 192 LYS A CA 1
ATOM 1523 C C . LYS A 1 192 ? -24.094 4.811 15.707 1.00 89.00 192 LYS A C 1
ATOM 1525 O O . LYS A 1 192 ? -23.523 4.005 14.983 1.00 89.00 192 LYS A O 1
ATOM 1530 N N . GLY A 1 193 ? -25.313 5.279 15.440 1.00 89.06 193 GLY A N 1
ATOM 1531 C CA . GLY A 1 193 ? -26.072 4.907 14.240 1.00 89.06 193 GLY A CA 1
ATOM 1532 C C . GLY A 1 193 ? -25.588 5.567 12.947 1.00 89.06 193 GLY A C 1
ATOM 1533 O O . GLY A 1 193 ? -26.019 5.151 11.879 1.00 89.06 193 GLY A O 1
ATOM 1534 N N . GLU A 1 194 ? -24.714 6.568 13.042 1.00 91.19 194 GLU A N 1
ATOM 1535 C CA . GLU A 1 194 ? -24.276 7.399 11.913 1.00 91.19 194 GLU A CA 1
ATOM 1536 C C . GLU A 1 194 ? -22.880 7.019 11.404 1.00 91.19 194 GLU A C 1
ATOM 1538 O O . GLU A 1 194 ? -22.465 7.476 10.346 1.00 91.19 194 GLU A O 1
ATOM 1543 N N . PHE A 1 195 ? -22.160 6.157 12.130 1.00 92.25 195 PHE A N 1
ATOM 1544 C CA . PHE A 1 195 ? -20.775 5.807 11.823 1.00 92.25 195 PHE A CA 1
ATOM 1545 C C . PHE A 1 195 ? -20.591 4.303 11.629 1.00 92.25 195 PHE A C 1
ATOM 1547 O O . PHE A 1 195 ? -20.942 3.491 12.490 1.00 92.25 195 PHE A O 1
ATOM 1554 N N . GLN A 1 196 ? -19.918 3.942 10.538 1.00 93.25 196 GLN A N 1
ATOM 1555 C CA . GLN A 1 196 ? -19.315 2.628 10.346 1.00 93.25 196 GLN A CA 1
ATOM 1556 C C . GLN A 1 196 ? -17.806 2.740 10.580 1.00 93.25 196 GLN A C 1
ATOM 1558 O O . GLN A 1 196 ? -17.100 3.424 9.848 1.00 93.25 196 GLN A O 1
ATOM 1563 N N . ILE A 1 197 ? -17.303 2.063 11.616 1.00 95.94 197 ILE A N 1
ATOM 1564 C CA . ILE A 1 197 ? -15.891 2.126 12.019 1.00 95.94 197 ILE A CA 1
ATOM 1565 C C . ILE A 1 197 ? -15.308 0.719 11.985 1.00 95.94 197 ILE A C 1
ATOM 1567 O O . ILE A 1 197 ? -15.847 -0.199 12.613 1.00 95.94 197 ILE A O 1
ATOM 1571 N N . ALA A 1 198 ? -14.192 0.567 11.282 1.00 95.50 198 ALA A N 1
ATOM 1572 C CA . ALA A 1 198 ? -13.405 -0.655 11.235 1.00 95.50 198 ALA A CA 1
ATOM 1573 C C . ALA A 1 198 ? -11.924 -0.318 11.046 1.00 95.50 198 ALA A C 1
ATOM 1575 O O . ALA A 1 198 ? -11.587 0.732 10.502 1.00 95.50 198 ALA A O 1
ATOM 1576 N N . SER A 1 199 ? -11.052 -1.236 11.440 1.00 96.31 199 SER A N 1
ATOM 1577 C CA . SER A 1 199 ? -9.624 -1.189 11.145 1.00 96.31 199 SER A CA 1
ATOM 1578 C C . SER A 1 199 ? -9.211 -2.309 10.189 1.00 96.31 199 SER A C 1
ATOM 1580 O O . SER A 1 199 ? -9.943 -3.281 9.973 1.00 96.31 199 SER A O 1
ATOM 1582 N N . ALA A 1 200 ? -8.045 -2.137 9.569 1.00 94.94 200 ALA A N 1
ATOM 1583 C CA . ALA A 1 200 ? -7.457 -3.103 8.656 1.00 94.94 200 ALA A CA 1
ATOM 1584 C C . ALA A 1 200 ? -5.923 -3.011 8.670 1.00 94.94 200 ALA A C 1
ATOM 1586 O O . ALA A 1 200 ? -5.347 -1.990 9.056 1.00 94.94 200 ALA A O 1
ATOM 1587 N N . ALA A 1 201 ? -5.268 -4.091 8.255 1.00 91.19 201 ALA A N 1
ATOM 1588 C CA . ALA A 1 201 ? -3.826 -4.213 8.104 1.00 91.19 201 ALA A CA 1
ATOM 1589 C C . ALA A 1 201 ? -3.404 -3.796 6.700 1.00 91.19 201 ALA A C 1
ATOM 1591 O O . ALA A 1 201 ? -4.045 -4.164 5.711 1.00 91.19 201 ALA A O 1
ATOM 1592 N N . THR A 1 202 ? -2.281 -3.093 6.594 1.00 85.44 202 THR A N 1
ATOM 1593 C CA . THR A 1 202 ? -1.605 -2.907 5.303 1.00 85.44 202 THR A CA 1
ATOM 1594 C C . THR A 1 202 ? -0.742 -4.110 4.926 1.00 85.44 202 THR A C 1
ATOM 1596 O O . THR A 1 202 ? -0.377 -4.263 3.761 1.00 85.44 202 THR A O 1
ATOM 1599 N N . SER A 1 203 ? -0.453 -4.978 5.891 1.00 76.69 203 SER A N 1
ATOM 1600 C CA . SER A 1 203 ? 0.289 -6.219 5.722 1.00 76.69 203 SER A CA 1
ATOM 1601 C C . SER A 1 203 ? -0.583 -7.449 6.008 1.00 76.69 203 SER A C 1
ATOM 1603 O O . SER A 1 203 ? -1.805 -7.333 6.152 1.00 76.69 203 SER A O 1
ATOM 1605 N N . ARG A 1 204 ? 0.009 -8.649 5.997 1.00 71.00 204 ARG A N 1
ATOM 1606 C CA . ARG A 1 204 ? -0.733 -9.920 6.099 1.00 71.00 204 ARG A CA 1
ATOM 1607 C C . ARG A 1 204 ? -0.274 -10.846 7.221 1.00 71.00 204 ARG A C 1
ATOM 1609 O O . ARG A 1 204 ? -0.877 -11.902 7.385 1.00 71.00 204 ARG A O 1
ATOM 1616 N N . GLU A 1 205 ? 0.751 -10.480 7.980 1.00 66.50 205 GLU A N 1
ATOM 1617 C CA . GLU A 1 205 ? 1.409 -11.373 8.946 1.00 66.50 205 GLU A CA 1
ATOM 1618 C C . GLU A 1 205 ? 0.455 -11.799 10.067 1.00 66.50 205 GLU A C 1
ATOM 1620 O O . GLU A 1 205 ? 0.537 -12.913 10.569 1.00 66.50 205 GLU A O 1
ATOM 1625 N N . GLU A 1 206 ? -0.498 -10.936 10.409 1.00 75.94 206 GLU A N 1
ATOM 1626 C CA . GLU A 1 206 ? -1.327 -11.080 11.603 1.00 75.94 206 GLU A CA 1
ATOM 1627 C C . GLU A 1 206 ? -2.803 -11.375 11.298 1.00 75.94 206 GLU A C 1
ATOM 1629 O O . GLU A 1 206 ? -3.633 -11.360 12.200 1.00 75.94 206 GLU A O 1
ATOM 1634 N N . ILE A 1 207 ? -3.179 -11.625 10.039 1.00 80.50 207 ILE A N 1
ATOM 1635 C CA . ILE A 1 207 ? -4.593 -11.795 9.663 1.00 80.50 207 ILE A CA 1
ATOM 1636 C C . ILE A 1 207 ? -5.255 -12.928 10.456 1.00 80.50 207 ILE A C 1
ATOM 1638 O O . ILE A 1 207 ? -4.773 -14.055 10.496 1.00 80.50 207 ILE A O 1
ATOM 1642 N N . GLY A 1 208 ? -6.413 -12.628 11.037 1.00 77.81 208 GLY A N 1
ATOM 1643 C CA . GLY A 1 208 ? -7.178 -13.518 11.903 1.00 77.81 208 GLY A CA 1
ATOM 1644 C C . GLY A 1 208 ? -6.807 -13.410 13.381 1.00 77.81 208 GLY A C 1
ATOM 1645 O O . GLY A 1 208 ? -7.618 -13.805 14.219 1.00 77.81 208 GLY A O 1
ATOM 1646 N N . ASN A 1 209 ? -5.648 -12.839 13.723 1.00 67.62 209 ASN A N 1
ATOM 1647 C CA . ASN A 1 209 ? -5.232 -12.724 15.115 1.00 67.62 209 ASN A CA 1
ATOM 1648 C C . ASN A 1 209 ? -6.071 -11.683 15.872 1.00 67.62 209 ASN A C 1
ATOM 1650 O O . ASN A 1 209 ? -6.524 -10.682 15.299 1.00 67.62 209 ASN A O 1
ATOM 1654 N N . PRO A 1 210 ? -6.305 -11.906 17.178 1.00 81.38 210 PRO A N 1
ATOM 1655 C CA . PRO A 1 210 ? -6.949 -10.919 18.027 1.00 81.38 210 PRO A CA 1
ATOM 1656 C C . PRO A 1 210 ? -6.000 -9.745 18.298 1.00 81.38 210 PRO A C 1
ATOM 1658 O O . PRO A 1 210 ? -4.804 -9.801 18.017 1.00 81.38 210 PRO A O 1
ATOM 1661 N N . ILE A 1 211 ? -6.523 -8.697 18.936 1.00 86.06 211 ILE A N 1
ATOM 1662 C CA . ILE A 1 211 ? -5.695 -7.586 19.423 1.00 86.06 211 ILE A CA 1
ATOM 1663 C C . ILE A 1 211 ? -4.585 -8.124 20.330 1.00 86.06 211 ILE A C 1
ATOM 1665 O O . ILE A 1 211 ? -4.840 -8.929 21.238 1.00 86.06 211 ILE A O 1
ATOM 1669 N N . TYR A 1 212 ? -3.370 -7.625 20.101 1.00 82.75 212 TYR A N 1
ATOM 1670 C CA . TYR A 1 212 ? -2.176 -7.939 20.869 1.00 82.75 212 TYR A CA 1
ATOM 1671 C C . TYR A 1 212 ? -2.450 -7.744 22.373 1.00 82.75 212 TYR A C 1
ATOM 1673 O O . TYR A 1 212 ? -2.998 -6.706 22.764 1.00 82.75 212 TYR A O 1
ATOM 1681 N N . PRO A 1 213 ? -2.118 -8.711 23.255 1.00 81.75 213 PRO A N 1
ATOM 1682 C CA . PRO A 1 213 ? -2.587 -8.679 24.639 1.00 81.75 213 PRO A CA 1
ATOM 1683 C C . PRO A 1 213 ? -2.263 -7.394 25.425 1.00 81.75 213 PRO A C 1
ATOM 1685 O O . PRO A 1 213 ? -3.146 -6.944 26.156 1.00 81.75 213 PRO A O 1
ATOM 1688 N N . PRO A 1 214 ? -1.078 -6.765 25.294 1.00 81.25 214 PRO A N 1
ATOM 1689 C CA . PRO A 1 214 ? -0.814 -5.450 25.884 1.00 81.25 214 PRO A CA 1
ATOM 1690 C C . PRO A 1 214 ? -1.734 -4.328 25.373 1.00 81.25 214 PRO A C 1
ATOM 1692 O O . PRO A 1 214 ? -2.300 -3.606 26.191 1.00 81.25 214 PRO A O 1
ATOM 1695 N N . ALA A 1 21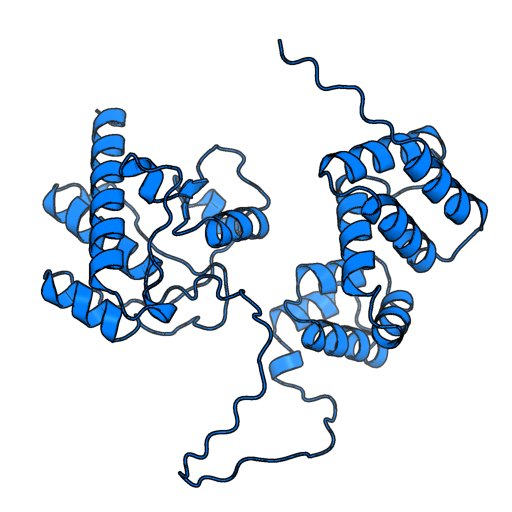5 ? -1.987 -4.235 24.062 1.00 86.44 215 ALA A N 1
ATOM 1696 C CA . ALA A 1 215 ? -2.936 -3.263 23.507 1.00 86.44 215 ALA A CA 1
ATOM 1697 C C . ALA A 1 215 ? -4.360 -3.495 24.041 1.00 86.44 215 ALA A C 1
ATOM 1699 O O . ALA A 1 215 ? -5.057 -2.548 24.405 1.00 86.44 215 ALA A O 1
ATOM 1700 N N . ARG A 1 216 ? -4.775 -4.763 24.170 1.00 88.44 216 ARG A N 1
ATOM 1701 C CA . ARG A 1 216 ? -6.066 -5.132 24.772 1.00 88.44 216 ARG A CA 1
ATOM 1702 C C . ARG A 1 216 ? -6.160 -4.724 26.244 1.00 88.44 216 ARG A C 1
ATOM 1704 O O . ARG A 1 216 ? -7.200 -4.221 26.662 1.00 88.44 216 ARG A O 1
ATOM 1711 N N . ARG A 1 217 ? -5.097 -4.930 27.033 1.00 89.88 217 ARG A N 1
ATOM 1712 C CA . ARG A 1 217 ? -5.046 -4.458 28.429 1.00 89.88 217 ARG A CA 1
ATOM 1713 C C . ARG A 1 217 ? -5.179 -2.943 28.490 1.00 89.88 217 ARG A C 1
ATOM 1715 O O . ARG A 1 217 ? -5.973 -2.457 29.286 1.00 89.88 217 ARG A O 1
ATOM 1722 N N . LYS A 1 218 ? -4.499 -2.228 27.591 1.00 95.12 218 LYS A N 1
ATOM 1723 C CA . LYS A 1 218 ? -4.572 -0.769 27.525 1.00 95.12 218 LYS A CA 1
ATOM 1724 C C . LYS A 1 218 ? -5.984 -0.260 27.235 1.00 95.12 218 LYS A C 1
ATOM 1726 O O . LYS A 1 218 ? -6.473 0.620 27.931 1.00 95.12 218 LYS A O 1
ATOM 1731 N N . LEU A 1 219 ? -6.683 -0.863 26.273 1.00 93.94 219 LEU A N 1
ATOM 1732 C CA . LEU A 1 219 ? -8.098 -0.568 26.009 1.00 93.94 219 LEU A CA 1
ATOM 1733 C C . LEU A 1 219 ? -8.975 -0.822 27.253 1.00 93.94 219 LEU A C 1
ATOM 1735 O O . LEU A 1 219 ? -9.804 0.015 27.619 1.00 93.94 219 LEU A O 1
ATOM 1739 N N . ALA A 1 220 ? -8.758 -1.948 27.940 1.00 94.12 220 ALA A N 1
ATOM 1740 C CA . ALA A 1 220 ? -9.517 -2.321 29.132 1.00 94.12 220 ALA A CA 1
ATOM 1741 C C . ALA A 1 220 ? -9.278 -1.382 30.331 1.00 94.12 220 ALA A C 1
ATOM 1743 O O . ALA A 1 220 ? -10.230 -1.081 31.050 1.00 94.12 220 ALA A O 1
ATOM 1744 N N . GLU A 1 221 ? -8.053 -0.875 30.522 1.00 96.31 221 GLU A N 1
ATOM 1745 C CA . GLU A 1 221 ? -7.717 0.136 31.545 1.00 96.31 221 GLU A CA 1
ATOM 1746 C C . GLU A 1 221 ? -8.588 1.394 31.428 1.00 96.31 221 GLU A C 1
ATOM 1748 O O . GLU A 1 221 ? -8.936 2.011 32.434 1.00 96.31 221 GLU A O 1
ATOM 1753 N N . HIS A 1 222 ? -8.990 1.744 30.205 1.00 96.06 222 HIS A N 1
ATOM 1754 C CA . HIS A 1 222 ? -9.839 2.896 29.912 1.00 96.06 222 HIS A CA 1
ATOM 1755 C C . HIS A 1 222 ? -11.322 2.536 29.714 1.00 96.06 222 HIS A C 1
ATOM 1757 O O . HIS A 1 222 ? -12.119 3.382 29.305 1.00 96.06 222 HIS A O 1
ATOM 1763 N N . GLY A 1 223 ? -11.718 1.298 30.030 1.00 94.88 223 GLY A N 1
ATOM 1764 C CA . GLY A 1 223 ? -13.108 0.841 29.955 1.00 94.88 223 GLY A CA 1
ATOM 1765 C C . GLY A 1 223 ? -13.625 0.597 28.533 1.00 94.88 223 GLY A C 1
ATOM 1766 O O . GLY A 1 223 ? -14.839 0.544 28.332 1.00 94.88 223 GLY A O 1
ATOM 1767 N N . VAL A 1 224 ? -12.733 0.442 27.551 1.00 94.50 224 VAL A N 1
ATOM 1768 C CA . VAL A 1 224 ? -13.086 0.197 26.148 1.00 94.50 224 VAL A CA 1
ATOM 1769 C C . VAL A 1 224 ? -13.080 -1.312 25.870 1.00 94.50 224 VAL A C 1
ATOM 1771 O O . VAL A 1 224 ? -12.038 -1.964 25.923 1.00 94.50 224 VAL A O 1
ATOM 1774 N N . SER A 1 225 ? -14.251 -1.885 25.567 1.00 88.94 225 SER A N 1
ATOM 1775 C CA . SER A 1 225 ? -14.358 -3.286 25.119 1.00 88.94 225 SER A CA 1
ATOM 1776 C C . SER A 1 225 ? -13.903 -3.415 23.665 1.00 88.94 225 SER A C 1
ATOM 1778 O O . SER A 1 225 ? -14.229 -2.574 22.826 1.00 88.94 225 SER A O 1
ATOM 1780 N N . CYS A 1 226 ? -13.169 -4.489 23.381 1.00 87.94 226 CYS A N 1
ATOM 1781 C CA . CYS A 1 226 ? -12.646 -4.811 22.056 1.00 87.94 226 CYS A CA 1
ATOM 1782 C C . CYS A 1 226 ? -12.908 -6.265 21.640 1.00 87.94 226 CYS A C 1
ATOM 1784 O O . CYS A 1 226 ? -12.120 -6.891 20.926 1.00 87.94 226 CYS A O 1
ATOM 1786 N N . ASP A 1 227 ? -14.027 -6.812 22.115 1.00 83.19 227 ASP A N 1
ATOM 1787 C CA . ASP A 1 227 ? -14.430 -8.180 21.812 1.00 83.19 227 ASP A CA 1
ATOM 1788 C C . ASP A 1 227 ? -14.811 -8.337 20.335 1.00 83.19 227 ASP A C 1
ATOM 1790 O O . ASP A 1 227 ? -15.456 -7.473 19.739 1.00 83.19 227 ASP A O 1
ATOM 1794 N N . GLY A 1 228 ? -14.439 -9.478 19.752 1.00 80.50 228 GLY A N 1
ATOM 1795 C CA . GLY A 1 228 ? -14.765 -9.814 18.364 1.00 80.50 228 GLY A CA 1
ATOM 1796 C C . GLY A 1 228 ? -13.798 -9.256 17.317 1.00 80.50 228 GLY A C 1
ATOM 1797 O O . GLY A 1 228 ? -14.041 -9.451 16.128 1.00 80.50 228 GLY A O 1
ATOM 1798 N N . HIS A 1 229 ? -12.700 -8.607 17.726 1.00 90.62 229 HIS A N 1
ATOM 1799 C CA . HIS A 1 229 ? -11.638 -8.226 16.794 1.00 90.62 229 HIS A CA 1
ATOM 1800 C C . HIS A 1 229 ? -10.960 -9.452 16.184 1.00 90.62 229 HIS A C 1
ATOM 1802 O O . HIS A 1 229 ? -10.513 -10.345 16.906 1.00 90.62 229 HIS A O 1
ATOM 1808 N N . ALA A 1 230 ? -10.794 -9.423 14.869 1.00 85.75 230 ALA A N 1
ATOM 1809 C CA . ALA A 1 230 ? -9.881 -10.285 14.142 1.00 85.75 230 ALA A CA 1
ATOM 1810 C C . ALA A 1 230 ? -9.199 -9.431 13.078 1.00 85.75 230 ALA A C 1
ATOM 1812 O O . ALA A 1 230 ? -9.876 -8.762 12.292 1.00 85.75 230 ALA A O 1
ATOM 1813 N N . ALA A 1 231 ? -7.869 -9.444 13.064 1.00 85.81 231 ALA A N 1
ATOM 1814 C CA . ALA A 1 231 ? -7.108 -8.672 12.103 1.00 85.81 231 ALA A CA 1
ATOM 1815 C C . ALA A 1 231 ? -7.506 -9.058 10.672 1.00 85.81 231 ALA A C 1
ATOM 1817 O O . ALA A 1 231 ? -7.622 -10.237 10.329 1.00 85.81 231 ALA A O 1
ATOM 1818 N N . ARG A 1 232 ? -7.727 -8.062 9.817 1.00 92.31 232 ARG A N 1
ATOM 1819 C CA . ARG A 1 232 ? -8.101 -8.267 8.411 1.00 92.31 232 ARG A CA 1
ATOM 1820 C C . ARG A 1 232 ? -7.247 -7.393 7.514 1.00 92.31 232 ARG A C 1
ATOM 1822 O O . ARG A 1 232 ? -6.822 -6.324 7.928 1.00 92.31 232 ARG A O 1
ATOM 1829 N N . GLN A 1 233 ? -7.029 -7.808 6.273 1.00 92.25 233 GLN A N 1
ATOM 1830 C CA . GLN A 1 233 ? -6.265 -6.990 5.336 1.00 92.25 233 GLN A CA 1
ATOM 1831 C C . GLN A 1 233 ? -7.141 -5.890 4.728 1.00 92.25 233 GLN A C 1
ATOM 1833 O O . GLN A 1 233 ? -8.303 -6.141 4.396 1.00 92.25 233 GLN A O 1
ATOM 1838 N N . LEU A 1 234 ? -6.554 -4.708 4.534 1.00 92.50 234 LEU A N 1
ATOM 1839 C CA . LEU A 1 234 ? -7.103 -3.643 3.705 1.00 92.50 234 LEU A CA 1
ATOM 1840 C C . LEU A 1 234 ? -7.246 -4.139 2.264 1.00 92.50 234 LEU A C 1
ATOM 1842 O O . LEU A 1 234 ? -6.324 -4.739 1.700 1.00 92.50 234 LEU A O 1
ATOM 1846 N N . ARG A 1 235 ? -8.396 -3.872 1.655 1.00 87.81 235 ARG A N 1
ATOM 1847 C CA . ARG A 1 235 ? -8.669 -4.206 0.254 1.00 87.81 235 ARG A CA 1
ATOM 1848 C C . ARG A 1 235 ? -8.880 -2.947 -0.566 1.00 87.81 235 ARG A C 1
ATOM 1850 O O . ARG A 1 235 ? -9.274 -1.910 -0.052 1.00 87.81 235 ARG A O 1
ATOM 1857 N N . ASN A 1 236 ? -8.680 -3.063 -1.876 1.00 84.88 236 ASN A N 1
ATOM 1858 C CA . ASN A 1 236 ? -9.013 -1.984 -2.802 1.00 84.88 236 ASN A CA 1
ATOM 1859 C C . ASN A 1 236 ? -10.501 -1.588 -2.710 1.00 84.88 236 ASN A C 1
ATOM 1861 O O . ASN A 1 236 ? -10.799 -0.402 -2.717 1.00 84.88 236 ASN A O 1
ATOM 1865 N N . SER A 1 237 ? -11.403 -2.557 -2.510 1.00 88.06 237 SER A N 1
ATOM 1866 C CA . SER A 1 237 ? -12.838 -2.315 -2.293 1.00 88.06 237 SER A CA 1
ATOM 1867 C C . SER A 1 237 ? -13.140 -1.469 -1.055 1.00 88.06 237 SER A C 1
ATOM 1869 O O . SER A 1 237 ? -14.125 -0.741 -1.050 1.00 88.06 237 SER A O 1
ATOM 1871 N N . ASP A 1 238 ? -12.284 -1.506 -0.028 1.00 87.94 238 ASP A N 1
ATOM 1872 C CA . ASP A 1 238 ? -12.458 -0.677 1.171 1.00 87.94 238 ASP A CA 1
ATOM 1873 C C . ASP A 1 238 ? -12.304 0.812 0.814 1.00 87.94 238 ASP A C 1
ATOM 1875 O O . ASP A 1 238 ? -12.915 1.680 1.430 1.00 87.94 238 ASP A O 1
ATOM 1879 N N . TYR A 1 239 ? -11.537 1.126 -0.236 1.00 89.00 239 TYR A N 1
ATOM 1880 C CA . TYR A 1 239 ? -11.484 2.484 -0.760 1.00 89.00 239 TYR A CA 1
ATOM 1881 C C . TYR A 1 239 ? -12.813 2.919 -1.376 1.00 89.00 239 TYR A C 1
ATOM 1883 O O . TYR A 1 239 ? -13.057 4.106 -1.472 1.00 89.00 239 TYR A O 1
ATOM 1891 N N . GLU A 1 240 ? -13.686 2.026 -1.820 1.00 87.56 240 GLU A N 1
ATOM 1892 C CA . GLU A 1 240 ? -15.012 2.422 -2.312 1.00 87.56 240 GLU A CA 1
ATOM 1893 C C . GLU A 1 240 ? -16.031 2.482 -1.169 1.00 87.56 240 GLU A C 1
ATOM 1895 O O . GLU A 1 240 ? -16.907 3.340 -1.182 1.00 87.56 240 GLU A O 1
ATOM 1900 N N . GLU A 1 241 ? -15.883 1.610 -0.168 1.00 89.12 241 GLU A N 1
ATOM 1901 C CA . GLU A 1 241 ? -16.831 1.454 0.941 1.00 89.12 241 GLU A CA 1
ATOM 1902 C C . GLU A 1 241 ? -16.728 2.548 2.014 1.00 89.12 241 GLU A C 1
ATOM 1904 O O . GLU A 1 241 ? -17.749 2.957 2.559 1.00 89.12 241 GLU A O 1
ATOM 1909 N N . TYR A 1 242 ? -15.520 3.022 2.334 1.00 92.38 242 TYR A N 1
ATOM 1910 C CA . TYR A 1 242 ? -15.304 3.947 3.452 1.00 92.38 242 TYR A CA 1
ATOM 1911 C C . TYR A 1 242 ? -15.106 5.387 2.984 1.00 92.38 242 TYR A C 1
ATOM 1913 O O . TYR A 1 242 ? -14.289 5.644 2.100 1.00 92.38 242 TYR A O 1
ATOM 1921 N N . ASP A 1 243 ? -15.773 6.346 3.628 1.00 92.81 243 ASP A N 1
ATOM 1922 C CA . ASP A 1 243 ? -15.631 7.778 3.319 1.00 92.81 243 ASP A CA 1
ATOM 1923 C C . ASP A 1 243 ? -14.251 8.337 3.680 1.00 92.81 243 ASP A C 1
ATOM 1925 O O . ASP A 1 243 ? -13.780 9.279 3.047 1.00 92.81 243 ASP A O 1
ATOM 1929 N N . LEU A 1 244 ? -13.584 7.728 4.663 1.00 95.62 244 LEU A N 1
ATOM 1930 C CA . LEU A 1 244 ? -12.297 8.162 5.193 1.00 95.62 244 LEU A CA 1
ATOM 1931 C C . LEU A 1 244 ? -11.413 6.956 5.520 1.00 95.62 244 LEU A C 1
ATOM 1933 O O . LEU A 1 244 ? -11.877 5.981 6.113 1.00 95.62 244 LEU A O 1
ATOM 1937 N N . LEU A 1 245 ? -10.133 7.025 5.155 1.00 96.69 245 LEU A N 1
ATOM 1938 C CA . LEU A 1 245 ? -9.139 6.003 5.465 1.00 96.69 245 LEU A CA 1
ATOM 1939 C C . LEU A 1 245 ? -7.979 6.635 6.234 1.00 96.69 245 LEU A C 1
ATOM 1941 O O . LEU A 1 245 ? -7.286 7.510 5.724 1.00 96.69 245 LEU A O 1
ATOM 1945 N N . ILE A 1 246 ? -7.740 6.157 7.454 1.00 97.69 246 ILE A N 1
ATOM 1946 C CA . ILE A 1 246 ? -6.775 6.770 8.368 1.00 97.69 246 ILE A CA 1
ATOM 1947 C C . ILE A 1 246 ? -5.538 5.890 8.561 1.00 97.69 246 ILE A C 1
ATOM 1949 O O . ILE A 1 246 ? -5.638 4.748 9.015 1.00 97.69 246 ILE A O 1
ATOM 1953 N N . GLY A 1 247 ? -4.365 6.439 8.242 1.00 96.19 247 GLY A N 1
ATOM 1954 C CA . GLY A 1 247 ? -3.060 5.824 8.485 1.00 96.19 247 GLY A CA 1
ATOM 1955 C C . GLY A 1 247 ? -2.501 6.166 9.870 1.00 96.19 247 GLY A C 1
ATOM 1956 O O . GLY A 1 247 ? -2.704 7.267 10.379 1.00 96.19 247 GLY A O 1
ATOM 1957 N N . MET A 1 248 ? -1.781 5.224 10.489 1.00 96.06 248 MET A N 1
ATOM 1958 C CA . MET A 1 248 ? -1.126 5.452 11.791 1.00 96.06 248 MET A CA 1
ATOM 1959 C C . MET A 1 248 ? 0.260 6.099 11.649 1.00 96.06 248 MET A C 1
ATOM 1961 O O . MET A 1 248 ? 0.711 6.797 12.550 1.00 96.06 248 MET A O 1
ATOM 1965 N N . ASP A 1 249 ? 0.930 5.865 10.520 1.00 94.00 249 ASP A N 1
ATOM 1966 C CA . ASP A 1 249 ? 2.261 6.378 10.189 1.00 94.00 249 ASP A CA 1
ATOM 1967 C C . ASP A 1 249 ? 2.418 6.549 8.661 1.00 94.00 249 ASP A C 1
ATOM 1969 O O . ASP A 1 249 ? 1.574 6.100 7.870 1.00 94.00 249 ASP A O 1
ATOM 1973 N N . GLN A 1 250 ? 3.505 7.175 8.207 1.00 89.19 250 GLN A N 1
ATOM 1974 C CA . GLN A 1 250 ? 3.762 7.397 6.782 1.00 89.19 250 GLN A CA 1
ATOM 1975 C C . GLN A 1 250 ? 3.974 6.088 6.012 1.00 89.19 250 GLN A C 1
ATOM 1977 O O . GLN A 1 250 ? 3.720 6.028 4.805 1.00 89.19 250 GLN A O 1
ATOM 1982 N N . ALA A 1 251 ? 4.452 5.022 6.661 1.00 83.88 251 ALA A N 1
ATOM 1983 C CA . ALA A 1 251 ? 4.583 3.717 6.020 1.00 83.88 251 ALA A CA 1
ATOM 1984 C C . ALA A 1 251 ? 3.207 3.107 5.717 1.00 83.88 251 ALA A C 1
ATOM 1986 O O . ALA A 1 251 ? 3.006 2.575 4.625 1.00 83.88 251 ALA A O 1
ATOM 1987 N N . ASN A 1 252 ? 2.244 3.248 6.625 1.00 90.44 252 ASN A N 1
ATOM 1988 C CA . ASN A 1 252 ? 0.858 2.827 6.464 1.00 90.44 252 ASN A CA 1
ATOM 1989 C C . ASN A 1 252 ? 0.259 3.596 5.293 1.00 90.44 252 ASN A C 1
ATOM 1991 O O . ASN A 1 252 ? -0.234 2.975 4.356 1.00 90.44 252 ASN A O 1
ATOM 1995 N N . LEU A 1 253 ? 0.414 4.924 5.280 1.00 90.75 253 LEU A N 1
ATOM 1996 C CA . LEU A 1 253 ? -0.101 5.768 4.207 1.00 90.75 253 LEU A CA 1
ATOM 1997 C C . LEU A 1 253 ? 0.470 5.353 2.842 1.00 90.75 253 LEU A C 1
ATOM 1999 O O . LEU A 1 253 ? -0.285 5.066 1.915 1.00 90.75 253 LEU A O 1
ATOM 2003 N N . ARG A 1 254 ? 1.794 5.180 2.717 1.00 85.94 254 ARG A N 1
ATOM 2004 C CA . ARG A 1 254 ? 2.415 4.675 1.472 1.00 85.94 254 ARG A CA 1
ATOM 2005 C C . ARG A 1 254 ? 1.825 3.337 1.019 1.00 85.94 254 ARG A C 1
ATOM 2007 O O . ARG A 1 254 ? 1.621 3.131 -0.179 1.00 85.94 254 ARG A O 1
ATOM 2014 N N . ASN A 1 255 ? 1.557 2.428 1.952 1.00 83.62 255 ASN A N 1
ATOM 2015 C CA . ASN A 1 255 ? 0.996 1.120 1.635 1.00 83.62 255 ASN A CA 1
ATOM 2016 C C . ASN A 1 255 ? -0.490 1.173 1.282 1.00 83.62 255 ASN A C 1
ATOM 2018 O O . ASN A 1 255 ? -0.898 0.487 0.349 1.00 83.62 255 ASN A O 1
ATOM 2022 N N . MET A 1 256 ? -1.271 2.027 1.937 1.00 90.69 256 MET A N 1
ATOM 2023 C CA . MET A 1 256 ? -2.663 2.304 1.580 1.00 90.69 256 MET A CA 1
ATOM 2024 C C . MET A 1 256 ? -2.756 2.825 0.144 1.00 90.69 256 MET A C 1
ATOM 2026 O O . MET A 1 256 ? -3.495 2.260 -0.659 1.00 90.69 256 MET A O 1
ATOM 2030 N N . TYR A 1 257 ? -1.913 3.793 -0.233 1.00 87.94 257 TYR A N 1
ATOM 2031 C CA . TYR A 1 257 ? -1.819 4.281 -1.615 1.00 87.94 257 TYR A CA 1
ATOM 2032 C C . TYR A 1 257 ? -1.507 3.154 -2.611 1.00 87.94 257 TYR A C 1
ATOM 2034 O O . TYR A 1 257 ? -2.070 3.113 -3.705 1.00 87.94 257 TYR A O 1
ATOM 2042 N N . ARG A 1 258 ? -0.623 2.217 -2.245 1.00 80.25 258 ARG A N 1
ATOM 2043 C CA . ARG A 1 258 ? -0.287 1.059 -3.085 1.00 80.25 258 ARG A CA 1
ATOM 2044 C C . ARG A 1 258 ? -1.464 0.086 -3.227 1.00 80.25 258 ARG A C 1
ATOM 2046 O O . ARG A 1 258 ? -1.754 -0.335 -4.341 1.00 80.25 258 ARG A O 1
ATOM 2053 N N . ILE A 1 259 ? -2.135 -0.255 -2.126 1.00 80.31 259 ILE A N 1
ATOM 2054 C CA . ILE A 1 259 ? -3.238 -1.233 -2.080 1.00 80.31 259 ILE A CA 1
ATOM 2055 C C . ILE A 1 259 ? -4.495 -0.689 -2.774 1.00 80.31 259 ILE A C 1
ATOM 2057 O O . ILE A 1 259 ? -5.151 -1.398 -3.538 1.00 80.31 259 ILE A O 1
ATOM 2061 N N . CYS A 1 260 ? -4.822 0.580 -2.545 1.00 80.94 260 CYS A N 1
ATOM 2062 C CA . CYS A 1 260 ? -6.010 1.225 -3.102 1.00 80.94 260 CYS A CA 1
ATOM 2063 C C . CYS A 1 260 ? -5.777 1.807 -4.508 1.00 80.94 260 CYS A C 1
ATOM 2065 O O . CYS A 1 260 ? -6.723 2.224 -5.167 1.00 80.94 260 CYS A O 1
ATOM 2067 N N . GLY A 1 261 ? -4.536 1.801 -5.006 1.00 78.62 261 GLY A N 1
ATOM 2068 C CA . GLY A 1 261 ? -4.200 2.311 -6.338 1.00 78.62 261 GLY A CA 1
ATOM 2069 C C . GLY A 1 261 ? -4.111 3.839 -6.433 1.00 78.62 261 GLY A C 1
ATOM 2070 O O . GLY A 1 261 ? -4.002 4.364 -7.541 1.00 78.62 261 GLY A O 1
ATOM 2071 N N . GLY A 1 262 ? -4.122 4.537 -5.297 1.00 80.62 262 GLY A N 1
ATOM 2072 C CA . GLY A 1 262 ? -4.068 5.991 -5.180 1.00 80.62 262 GLY A CA 1
ATOM 2073 C C . GLY A 1 262 ? -5.095 6.530 -4.188 1.00 80.62 262 GLY A C 1
ATOM 2074 O O . GLY A 1 262 ? -5.852 5.765 -3.594 1.00 80.62 262 GLY A O 1
ATOM 2075 N N . ASP A 1 263 ? -5.115 7.854 -4.050 1.00 90.25 263 ASP A N 1
ATOM 2076 C CA . ASP A 1 263 ? -6.173 8.588 -3.363 1.00 90.25 263 ASP A CA 1
ATOM 2077 C C . ASP A 1 263 ? -6.796 9.592 -4.339 1.00 90.25 263 ASP A C 1
ATOM 2079 O O . ASP A 1 263 ? -6.197 10.604 -4.696 1.00 90.25 263 ASP A O 1
ATOM 2083 N N . PHE A 1 264 ? -7.966 9.246 -4.858 1.00 84.75 264 PHE A N 1
ATOM 2084 C CA . PHE A 1 264 ? -8.675 10.000 -5.889 1.00 84.75 264 PHE A CA 1
ATOM 2085 C C . PHE A 1 264 ? -9.641 11.040 -5.312 1.00 84.75 264 PHE A C 1
ATOM 2087 O O . PHE A 1 264 ? -9.959 12.008 -5.997 1.00 84.75 264 PHE A O 1
ATOM 2094 N N . ASN A 1 265 ? -10.088 10.833 -4.072 1.00 88.56 265 ASN A N 1
ATOM 2095 C CA . ASN A 1 265 ? -11.096 11.642 -3.386 1.00 88.56 265 ASN A CA 1
ATOM 2096 C C . ASN A 1 265 ? -10.537 12.379 -2.157 1.00 88.56 265 ASN A C 1
ATOM 2098 O O . ASN A 1 265 ? -11.326 12.895 -1.375 1.00 88.56 265 ASN A O 1
ATOM 2102 N N . ASP A 1 266 ? -9.210 12.415 -1.993 1.00 93.00 266 ASP A N 1
ATOM 2103 C CA . ASP A 1 266 ? -8.520 13.093 -0.884 1.00 93.00 266 ASP A CA 1
ATOM 2104 C C . ASP A 1 266 ? -9.018 12.634 0.498 1.00 93.00 266 ASP A C 1
ATOM 2106 O O . ASP A 1 266 ? -9.404 13.429 1.356 1.00 93.00 266 ASP A O 1
ATOM 2110 N N . LYS A 1 267 ? -9.077 11.314 0.696 1.00 93.00 267 LYS A N 1
ATOM 2111 C CA . LYS A 1 267 ? -9.619 10.687 1.911 1.00 93.00 267 LYS A CA 1
ATOM 2112 C C . LYS A 1 267 ? -8.621 9.843 2.696 1.00 93.00 267 LYS A C 1
ATOM 2114 O O . LYS A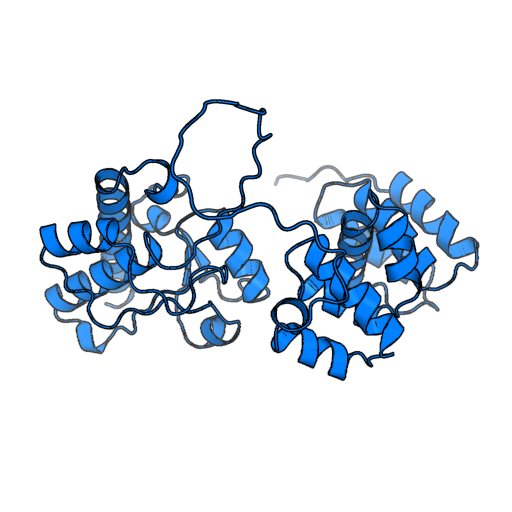 1 267 ? -9.017 9.189 3.661 1.00 93.00 267 LYS A O 1
ATOM 2119 N N . MET A 1 268 ? -7.357 9.812 2.281 1.00 95.69 268 MET A N 1
ATOM 2120 C CA . MET A 1 268 ? -6.282 9.133 2.997 1.00 95.69 268 MET A CA 1
ATOM 2121 C C . MET A 1 268 ? -5.455 10.126 3.810 1.00 95.69 268 MET A C 1
ATOM 2123 O O . MET A 1 268 ? -4.621 10.830 3.247 1.00 95.69 268 MET A O 1
ATOM 2127 N N . HIS A 1 269 ? -5.626 10.112 5.130 1.00 96.19 269 HIS A N 1
ATOM 2128 C CA . HIS A 1 269 ? -4.982 11.063 6.050 1.00 96.19 269 HIS A CA 1
ATOM 2129 C C . HIS A 1 269 ? -4.289 10.331 7.201 1.00 96.19 269 HIS A C 1
ATOM 2131 O O . HIS A 1 269 ? -4.648 9.196 7.530 1.00 96.19 269 HIS A O 1
ATOM 2137 N N . LEU A 1 270 ? -3.294 10.949 7.836 1.00 97.06 270 LEU A N 1
ATOM 2138 C CA . LEU A 1 270 ? -2.741 10.444 9.094 1.00 97.06 270 LEU A CA 1
ATOM 2139 C C . LEU A 1 270 ? -3.632 10.816 10.278 1.00 97.06 270 LEU A C 1
ATOM 2141 O O . LEU A 1 270 ? -4.199 11.903 10.342 1.00 97.06 270 LEU A O 1
ATOM 2145 N N . LEU A 1 271 ? -3.699 9.934 11.277 1.00 97.81 271 LEU A N 1
ATOM 2146 C CA . LEU A 1 271 ? -4.518 10.172 12.470 1.00 97.81 271 LEU A CA 1
ATOM 2147 C C . LEU A 1 271 ? -4.111 11.456 13.219 1.00 97.81 271 LEU A C 1
ATOM 2149 O O . LEU A 1 271 ? -4.969 12.195 13.699 1.00 97.81 271 LEU A O 1
ATOM 2153 N N . MET A 1 272 ? -2.809 11.736 13.299 1.00 97.81 272 MET A N 1
ATOM 2154 C CA . MET A 1 272 ? -2.277 12.878 14.052 1.00 97.81 272 MET A CA 1
ATOM 2155 C C . MET A 1 272 ? -2.495 14.232 13.367 1.00 97.81 272 MET A C 1
ATOM 2157 O O . MET A 1 272 ? -2.402 15.264 14.035 1.00 97.81 272 MET A O 1
ATOM 2161 N N . GLU A 1 273 ? -2.872 14.259 12.084 1.00 96.75 273 GLU A N 1
ATOM 2162 C CA . GLU A 1 273 ? -3.310 15.493 11.417 1.00 96.75 273 GLU A CA 1
ATOM 2163 C C . GLU A 1 273 ? -4.508 16.106 12.150 1.00 96.75 273 GLU A C 1
ATOM 2165 O O . GLU A 1 273 ? -4.535 17.309 12.409 1.00 96.75 273 GLU A O 1
ATOM 2170 N N . TYR A 1 274 ? -5.437 15.261 12.600 1.00 96.81 274 TYR A N 1
ATOM 2171 C CA . TYR A 1 274 ? -6.624 15.679 13.344 1.00 96.81 274 TYR A CA 1
ATOM 2172 C C . TYR A 1 274 ? -6.328 16.100 14.786 1.00 96.81 274 TYR A C 1
ATOM 2174 O O . TYR A 1 274 ? -7.110 16.830 15.388 1.00 96.81 274 TYR A O 1
ATOM 2182 N N . ALA A 1 275 ? -5.180 15.700 15.338 1.00 95.62 275 ALA A N 1
ATOM 2183 C CA . ALA A 1 275 ? -4.695 16.193 16.626 1.00 95.62 275 ALA A CA 1
ATOM 2184 C C . ALA A 1 275 ? -3.955 17.543 16.509 1.00 95.62 275 ALA A C 1
ATOM 2186 O O . ALA A 1 275 ? -3.501 18.079 17.518 1.00 95.62 275 ALA A O 1
ATOM 2187 N N . GLY A 1 276 ? -3.809 18.096 15.296 1.00 94.44 276 GLY A N 1
ATOM 2188 C CA . GLY A 1 276 ? -3.042 19.318 15.040 1.00 94.44 276 GLY A CA 1
ATOM 2189 C C . GLY A 1 276 ? -1.532 19.094 14.893 1.00 94.44 276 GLY A C 1
ATOM 2190 O O . GLY A 1 276 ? -0.769 20.061 14.925 1.00 94.44 276 GLY A O 1
ATOM 2191 N N . TYR A 1 277 ? -1.096 17.843 14.709 1.00 93.81 277 TYR A N 1
ATOM 2192 C CA . TYR A 1 277 ? 0.310 17.454 14.577 1.00 93.81 277 TYR A CA 1
ATOM 2193 C C . TYR A 1 277 ? 0.544 16.668 13.268 1.00 93.81 277 TYR A C 1
ATOM 2195 O O . TYR A 1 277 ? 0.841 15.477 13.312 1.00 93.81 277 TYR A O 1
ATOM 2203 N N . PRO A 1 278 ? 0.435 17.308 12.086 1.00 87.69 278 PRO A N 1
ATOM 2204 C CA . PRO A 1 278 ? 0.463 16.619 10.785 1.00 87.69 278 PRO A CA 1
ATOM 2205 C C . PRO A 1 278 ? 1.799 15.935 10.448 1.00 87.69 278 PRO A C 1
ATOM 2207 O O . PRO A 1 278 ? 1.844 15.033 9.619 1.00 87.69 278 PRO A O 1
ATOM 2210 N N . GLU A 1 279 ? 2.888 16.352 11.092 1.00 85.19 279 GLU A N 1
ATOM 2211 C CA . GLU A 1 279 ? 4.223 15.763 10.915 1.00 85.19 279 GLU A CA 1
ATOM 2212 C C . GLU A 1 279 ? 4.521 14.651 11.938 1.00 85.19 279 GLU A C 1
ATOM 2214 O O . GLU A 1 279 ? 5.594 14.051 11.901 1.00 85.19 279 GLU A O 1
ATOM 2219 N N . GLN A 1 280 ? 3.610 14.396 12.886 1.00 90.50 280 GLN A N 1
ATOM 2220 C CA . GLN A 1 280 ? 3.767 13.358 13.901 1.00 90.50 280 GLN A CA 1
ATOM 2221 C C . GLN A 1 280 ? 3.085 12.063 13.451 1.00 90.50 280 GLN A C 1
ATOM 2223 O O . GLN A 1 280 ? 2.016 12.071 12.849 1.00 90.50 280 GLN A O 1
ATOM 2228 N N . GLU A 1 281 ? 3.696 10.930 13.776 1.00 93.56 281 GLU A N 1
ATOM 2229 C CA . GLU A 1 281 ? 3.113 9.602 13.589 1.00 93.56 281 GLU A CA 1
ATOM 2230 C C . GLU A 1 281 ? 2.646 9.053 14.938 1.00 93.56 281 GLU A C 1
ATOM 2232 O O . GLU A 1 281 ? 3.181 9.422 15.986 1.00 93.56 281 GLU A O 1
ATOM 2237 N N . VAL A 1 282 ? 1.669 8.149 14.921 1.00 94.44 282 VAL A N 1
ATOM 2238 C CA . VAL A 1 282 ? 1.279 7.412 16.126 1.00 94.44 282 VAL A CA 1
ATOM 2239 C C . VAL A 1 282 ? 2.430 6.488 16.509 1.00 94.44 282 VAL A C 1
ATOM 2241 O O . VAL A 1 282 ? 2.801 5.609 15.718 1.00 94.44 282 VAL A O 1
ATOM 2244 N N . ALA A 1 283 ? 2.957 6.653 17.725 1.00 89.75 283 ALA A N 1
ATOM 2245 C CA . ALA A 1 283 ? 4.038 5.813 18.233 1.00 89.75 283 ALA A CA 1
ATOM 2246 C C . ALA A 1 283 ? 3.690 4.318 18.108 1.00 89.75 283 ALA A C 1
ATOM 2248 O O . ALA A 1 283 ? 2.573 3.909 18.425 1.00 89.75 283 ALA A O 1
ATOM 2249 N N . ASP A 1 284 ? 4.630 3.497 17.623 1.00 84.69 284 ASP A N 1
ATOM 2250 C CA . ASP A 1 284 ? 4.427 2.049 17.515 1.00 84.69 284 ASP A CA 1
ATOM 2251 C C . ASP A 1 284 ? 4.850 1.333 18.803 1.00 84.69 284 ASP A C 1
ATOM 2253 O O . ASP A 1 284 ? 6.052 1.202 19.058 1.00 84.69 284 ASP A O 1
ATOM 2257 N N . PRO A 1 285 ? 3.896 0.825 19.607 1.00 79.50 285 PRO A N 1
ATOM 2258 C CA . PRO A 1 285 ? 4.227 0.173 20.863 1.00 79.50 285 PRO A CA 1
ATOM 2259 C C . PRO A 1 285 ? 4.820 -1.220 20.650 1.00 79.50 285 PRO A C 1
ATOM 2261 O O . PRO A 1 285 ? 5.332 -1.806 21.595 1.00 79.50 285 PRO A O 1
ATOM 2264 N N . TRP A 1 286 ? 4.764 -1.776 19.433 1.00 70.38 286 TRP A N 1
ATOM 2265 C CA . TRP A 1 286 ? 5.360 -3.080 19.144 1.00 70.38 286 TRP A CA 1
ATOM 2266 C C . TRP A 1 286 ? 6.879 -3.085 19.361 1.00 70.38 286 TRP A C 1
ATOM 2268 O O . TRP A 1 286 ? 7.435 -4.071 19.836 1.00 70.38 286 TRP A O 1
ATOM 2278 N N . TYR A 1 287 ? 7.537 -1.966 19.052 1.00 65.19 287 TYR A N 1
ATOM 2279 C CA . TYR A 1 287 ? 8.987 -1.821 19.172 1.00 65.19 287 TYR A CA 1
ATOM 2280 C C . TYR A 1 287 ? 9.430 -1.149 20.466 1.00 65.19 287 TYR A C 1
ATOM 2282 O O . TYR A 1 287 ? 10.546 -1.373 20.928 1.00 65.19 287 TYR A O 1
ATOM 2290 N N . THR A 1 288 ? 8.576 -0.299 21.031 1.00 73.75 288 THR A N 1
ATOM 2291 C CA . THR A 1 288 ? 8.918 0.517 22.199 1.00 73.75 288 THR A CA 1
ATOM 2292 C C . THR A 1 288 ? 8.366 -0.041 23.506 1.00 73.75 288 THR A C 1
ATOM 2294 O O . THR A 1 288 ? 8.806 0.390 24.567 1.00 73.75 288 THR A O 1
ATOM 2297 N N . ASP A 1 289 ? 7.391 -0.955 23.438 1.00 69.94 289 ASP A N 1
ATOM 2298 C CA . ASP A 1 289 ? 6.543 -1.389 24.560 1.00 69.94 289 ASP A CA 1
ATOM 2299 C C . ASP A 1 289 ? 5.812 -0.216 25.263 1.00 69.94 289 ASP A C 1
ATOM 2301 O O . ASP A 1 289 ? 5.229 -0.372 26.336 1.00 69.94 289 ASP A O 1
ATOM 2305 N N . ASP A 1 290 ? 5.787 0.975 24.643 1.00 86.81 290 ASP A N 1
ATOM 2306 C CA . ASP A 1 290 ? 5.167 2.194 25.175 1.00 86.81 290 ASP A CA 1
ATOM 2307 C C . ASP A 1 290 ? 3.718 2.345 24.680 1.00 86.81 290 ASP A C 1
ATOM 2309 O O . ASP A 1 290 ? 3.374 3.099 23.757 1.00 86.81 290 ASP A O 1
ATOM 2313 N N . PHE A 1 291 ? 2.830 1.594 25.330 1.00 90.75 291 PHE A N 1
ATOM 2314 C CA . PHE A 1 291 ? 1.389 1.661 25.086 1.00 90.75 291 PHE A CA 1
ATOM 2315 C C . PHE A 1 291 ? 0.739 2.942 25.632 1.00 90.75 291 PHE A C 1
ATOM 2317 O O . PHE A 1 291 ? -0.365 3.281 25.205 1.00 90.75 291 PHE A O 1
ATOM 2324 N N . ASP A 1 292 ? 1.394 3.670 26.540 1.00 94.75 292 ASP A N 1
ATOM 2325 C CA . ASP A 1 292 ? 0.892 4.935 27.085 1.00 94.75 292 ASP A CA 1
ATOM 2326 C C . ASP A 1 292 ? 0.982 6.063 26.060 1.00 94.75 292 ASP A C 1
ATOM 2328 O O . ASP A 1 292 ? 0.017 6.804 25.856 1.00 94.75 292 ASP A O 1
ATOM 2332 N N . THR A 1 293 ? 2.122 6.195 25.382 1.00 94.25 293 THR A N 1
ATOM 2333 C CA . THR A 1 293 ? 2.282 7.176 24.303 1.00 94.25 293 THR A CA 1
ATOM 2334 C C . THR A 1 293 ? 1.359 6.857 23.137 1.00 94.25 293 THR A C 1
ATOM 2336 O O . THR A 1 293 ? 0.610 7.732 22.708 1.00 94.25 293 THR A O 1
ATOM 2339 N N . THR A 1 294 ? 1.296 5.587 22.730 1.00 95.06 294 THR A N 1
ATOM 2340 C CA . THR A 1 294 ? 0.366 5.136 21.683 1.00 95.06 294 THR A CA 1
ATOM 2341 C C . THR A 1 294 ? -1.084 5.486 22.019 1.00 95.06 294 THR A C 1
ATOM 2343 O O . THR A 1 294 ? -1.810 6.008 21.177 1.00 95.06 294 THR A O 1
ATOM 2346 N N . TRP A 1 295 ? -1.514 5.230 23.260 1.00 97.19 295 TRP A N 1
ATOM 2347 C CA . TRP A 1 295 ? -2.862 5.564 23.715 1.00 97.19 295 TRP A CA 1
ATOM 2348 C C . TRP A 1 295 ? -3.138 7.069 23.647 1.00 97.19 295 TRP A C 1
ATOM 2350 O O . TRP A 1 295 ? -4.204 7.471 23.181 1.00 97.19 295 TRP A O 1
ATOM 2360 N N . ARG A 1 296 ? -2.194 7.907 24.098 1.00 98.00 296 ARG A N 1
ATOM 2361 C CA . ARG A 1 296 ? -2.341 9.371 24.055 1.00 98.00 296 ARG A CA 1
ATOM 2362 C C . ARG A 1 296 ? -2.488 9.881 22.625 1.00 98.00 296 ARG A C 1
ATOM 2364 O O . ARG A 1 296 ? -3.396 10.671 22.377 1.00 98.00 296 ARG A O 1
ATOM 2371 N N . ASP A 1 297 ? -1.644 9.402 21.715 1.00 97.81 297 ASP A N 1
ATOM 2372 C CA . ASP A 1 297 ? -1.677 9.773 20.298 1.00 97.81 297 ASP A CA 1
ATOM 2373 C C . ASP A 1 297 ? -3.012 9.361 19.660 1.00 97.81 297 ASP A C 1
ATOM 2375 O O . ASP A 1 297 ? -3.716 10.185 19.073 1.00 97.81 297 ASP A O 1
ATOM 2379 N N . VAL A 1 298 ? -3.415 8.098 19.852 1.00 98.06 298 VAL A N 1
ATOM 2380 C CA . VAL A 1 298 ? -4.674 7.564 19.318 1.00 98.06 298 VAL A CA 1
ATOM 2381 C C . VAL A 1 298 ? -5.884 8.325 19.858 1.00 98.06 298 VAL A C 1
ATOM 2383 O O . VAL A 1 298 ? -6.760 8.709 19.085 1.00 98.06 298 VAL A O 1
ATOM 2386 N N . LEU A 1 299 ? -5.942 8.572 21.168 1.00 98.31 299 LEU A N 1
ATOM 2387 C CA . LEU A 1 299 ? -7.057 9.287 21.784 1.00 98.31 299 LEU A CA 1
ATOM 2388 C C . LEU A 1 299 ? -7.154 10.729 21.274 1.00 98.31 299 LEU A C 1
ATOM 2390 O O . LEU A 1 299 ? -8.249 11.174 20.934 1.00 98.31 299 LEU A O 1
ATOM 2394 N N . ALA A 1 300 ? -6.026 11.443 21.200 1.00 98.31 300 ALA A N 1
ATOM 2395 C CA . ALA A 1 300 ? -5.989 12.816 20.708 1.00 98.31 300 ALA A CA 1
ATOM 2396 C C . ALA A 1 300 ? -6.444 12.902 19.244 1.00 98.31 300 ALA A C 1
ATOM 2398 O O . ALA A 1 300 ? -7.297 13.726 18.915 1.00 98.31 300 ALA A O 1
ATOM 2399 N N . GLY A 1 301 ? -5.931 12.019 18.384 1.00 98.00 301 GLY A N 1
ATOM 2400 C CA . GLY A 1 301 ? -6.306 11.996 16.974 1.00 98.00 301 GLY A CA 1
ATOM 2401 C C . GLY A 1 301 ? -7.761 11.588 16.740 1.00 98.00 301 GLY A C 1
ATOM 2402 O O . GLY A 1 301 ? -8.454 12.235 15.960 1.00 98.00 301 GLY A O 1
ATOM 2403 N N . CYS A 1 302 ? -8.274 10.574 17.450 1.00 98.25 302 CYS A N 1
ATOM 2404 C CA . CYS A 1 302 ? -9.680 10.175 17.332 1.00 98.25 302 CYS A CA 1
ATOM 2405 C C . CYS A 1 302 ? -10.638 11.269 17.826 1.00 98.25 302 CYS A C 1
ATOM 2407 O O . CYS A 1 302 ? -11.676 11.485 17.202 1.00 98.25 302 CYS A O 1
ATOM 2409 N N . GLN A 1 303 ? -10.299 11.972 18.914 1.00 98.12 303 GLN A N 1
ATOM 2410 C CA . GLN A 1 303 ? -11.116 13.077 19.416 1.00 98.12 303 GLN A CA 1
ATOM 2411 C C . GLN A 1 303 ? -11.144 14.241 18.422 1.00 98.12 303 GLN A C 1
ATOM 2413 O O . GLN A 1 303 ? -12.225 14.697 18.059 1.00 98.12 303 GLN A O 1
ATOM 2418 N N . GLY A 1 304 ? -9.978 14.669 17.931 1.00 97.81 304 GLY A N 1
ATOM 2419 C CA . GLY A 1 304 ? -9.898 15.744 16.943 1.00 97.81 304 GLY A CA 1
ATOM 2420 C C . GLY A 1 304 ? -10.622 15.404 15.638 1.00 97.81 304 GLY A C 1
ATOM 2421 O O . GLY A 1 304 ? -11.312 16.251 15.072 1.00 97.81 304 GLY A O 1
ATOM 2422 N N . LEU A 1 305 ? -10.547 14.142 15.201 1.00 97.00 305 LEU A N 1
ATOM 2423 C CA . LEU A 1 305 ? -11.262 13.668 14.019 1.00 97.00 305 LEU A CA 1
ATOM 2424 C C . LEU A 1 305 ? -12.780 13.736 14.224 1.00 97.00 305 LEU A C 1
ATOM 2426 O O . LEU A 1 305 ? -13.495 14.236 13.358 1.00 97.00 305 LEU A O 1
ATOM 2430 N N . LEU A 1 306 ? -13.277 13.253 15.366 1.00 96.44 306 LEU A N 1
ATOM 2431 C CA . LEU A 1 306 ? -14.704 13.295 15.678 1.00 96.44 306 LEU A CA 1
ATOM 2432 C C . LEU A 1 306 ? -15.222 14.737 15.760 1.00 96.44 306 LEU A C 1
ATOM 2434 O O . LEU A 1 306 ? -16.257 15.043 15.169 1.00 96.44 306 LEU A O 1
ATOM 2438 N N . ASP A 1 307 ? -14.490 15.622 16.438 1.00 96.44 307 ASP A N 1
ATOM 2439 C CA . ASP A 1 307 ? -14.850 17.035 16.573 1.00 96.44 307 ASP A CA 1
ATOM 2440 C C . ASP A 1 307 ? -14.927 17.719 15.198 1.00 96.44 307 ASP A C 1
ATOM 2442 O O . ASP A 1 307 ? -15.874 18.458 14.916 1.00 96.44 307 ASP A O 1
ATOM 2446 N N . GLN A 1 308 ? -13.972 17.425 14.310 1.00 94.50 308 GLN A N 1
ATOM 2447 C CA . GLN A 1 308 ? -13.969 17.938 12.943 1.00 94.50 308 GLN A CA 1
ATOM 2448 C C . GLN A 1 308 ? -15.159 17.417 12.125 1.00 94.50 308 GLN A C 1
ATOM 2450 O O . GLN A 1 308 ? -15.795 18.207 11.427 1.00 94.50 308 GLN A O 1
ATOM 2455 N N . ILE A 1 309 ? -15.488 16.123 12.211 1.00 91.62 309 ILE A N 1
ATOM 2456 C CA . ILE A 1 309 ? -16.636 15.545 11.492 1.00 91.62 309 ILE A CA 1
ATOM 2457 C C . ILE A 1 309 ? -17.948 16.177 11.977 1.00 91.62 309 ILE A C 1
ATOM 2459 O O . ILE A 1 309 ? -18.774 16.573 11.156 1.00 91.62 309 ILE A O 1
ATOM 2463 N N . ILE A 1 310 ? -18.125 16.340 13.292 1.00 90.81 310 ILE A N 1
ATOM 2464 C CA . ILE A 1 310 ? -19.318 16.981 13.869 1.00 90.81 310 ILE A CA 1
ATOM 2465 C C . ILE A 1 310 ? -19.429 18.441 13.410 1.00 90.81 310 ILE A C 1
ATOM 2467 O O . ILE A 1 310 ? -20.520 18.895 13.074 1.00 90.81 310 ILE A O 1
ATOM 2471 N N . ALA A 1 311 ? -18.314 19.173 13.356 1.00 89.44 311 ALA A N 1
ATOM 2472 C CA . ALA A 1 311 ? -18.303 20.564 12.906 1.00 89.44 311 ALA A CA 1
ATOM 2473 C C . ALA A 1 311 ? -18.605 20.731 11.404 1.00 89.44 311 ALA A C 1
ATOM 2475 O O . ALA A 1 311 ? -19.075 21.790 10.999 1.00 89.44 311 ALA A O 1
ATOM 2476 N N . GLN A 1 312 ? -18.315 19.720 10.579 1.00 76.75 312 GLN A N 1
ATOM 2477 C CA . GLN A 1 312 ? -18.571 19.734 9.132 1.00 76.75 312 GLN A CA 1
ATOM 2478 C C . GLN A 1 312 ? -19.955 19.181 8.753 1.00 76.75 312 GLN A C 1
ATOM 2480 O O . GLN A 1 312 ? -20.457 19.500 7.677 1.00 76.75 312 GLN A O 1
ATOM 2485 N N . GLY A 1 313 ? -20.549 18.344 9.609 1.00 59.88 313 GLY A N 1
ATOM 2486 C CA . GLY A 1 313 ? -21.853 17.705 9.397 1.00 59.88 313 GLY A CA 1
ATOM 2487 C C . GLY A 1 313 ? -23.060 18.433 10.006 1.00 59.88 313 GLY A C 1
ATOM 2488 O O . GLY A 1 313 ? -24.181 17.953 9.841 1.00 59.88 313 GLY A O 1
ATOM 2489 N N . GLY A 1 314 ? -22.849 19.550 10.712 1.00 43.62 314 GLY A N 1
ATOM 2490 C CA . GLY A 1 314 ? -23.903 20.432 11.242 1.00 43.62 314 GLY A CA 1
ATOM 2491 C C . GLY A 1 314 ? -24.144 21.655 10.369 1.00 43.62 314 GLY A C 1
ATOM 2492 O O . GLY A 1 314 ? -25.326 22.047 10.238 1.00 43.62 314 GLY A O 1
#

InterPro domains:
  IPR017867 Protein-tyrosine phosphatase, low molecular weight [PR00719] (164-181)
  IPR017867 Protein-tyrosine phosphatase, low molecular weight [PR00719] (207-223)
  IPR017867 Protein-tyrosine phosphatase, low molecular weight [PR00719] (241-256)
  IPR023485 Phosphotyrosine protein phosphatase I [PF01451] (166-309)
  IPR023485 Phosphotyrosine protein phosphatase I [SM00226] (169-308)
  IPR036196 Phosphotyrosine protein phosphatase I superfamily [SSF52788] (169-309)
  IPR041527 YhcG, N-terminal [PF17761] (27-135)
  IPR050438 Low Molecular Weight Phosphotyrosine Protein Phosphatase [PTHR11717] (165-309)

Secondary structure (DSSP, 8-state):
---PPPPP-HHHHHHHHHHHHTT--HHHHHHHHHHHHHT--STTHHHHHHHHHHHH-TT-----HHHHHHHHHHHHHHSS-HHHHHHHTTS-HHHHHHHHHH--SHHHHHHHHHHHHHTT--HHHHHHHHHTTGGGT------------S--------------------SSSHHHHHHHHHHHHHHHTT-GGG------BSSSTTTTPPPPHHHHHHHHHTT---TT----B--TTHHHH-S-EEESSHHHHHHHHHHHTS-SSS-EEEGGGTTT-TT-----HHHH--HHHHHHHHHHHHHHHHHHHHHHH-